Protein AF-A0A920MRJ1-F1 (afdb_monomer)

Mean predicted aligned error: 12.72 Å

pLDDT: mean 81.06, std 16.4, range [22.34, 98.44]

Foldseek 3Di:
DWADDDDDDDLDDDDPDDDLQDADCDDDDDCVVVVDAGGTDDPDPVSVVVVDDPDDDDDDDRWHHNDPPDPDTDDDDDDDDDDPDPDDPDDDDPPRDDDPDDPQKDQDKDKDKAQVPDDAAQDDWGKIWIAIDDDPPGMTGPPDHGDQDTAIKTKHFDDDVQCPDPPTKMKMFGADPVRHGFFGQGPNRGGDGIDIRDDPVVPPPVPPPD

Radius of gyration: 22.54 Å; Cα contacts (8 Å, |Δi|>4): 276; chains: 1; bounding box: 55×35×54 Å

Solvent-accessible surface area (backbone atoms only — not comparable to full-atom values): 13936 Å² total; per-residue (Å²): 72,47,64,36,66,88,83,83,78,72,94,59,86,84,69,80,84,79,59,93,86,50,59,39,96,62,83,86,80,82,40,50,89,78,76,44,71,81,60,65,32,75,61,50,69,67,63,47,61,75,68,60,63,94,72,94,75,87,88,84,86,85,88,65,42,54,46,101,79,63,92,72,85,84,85,89,86,69,89,52,76,88,74,98,63,92,78,79,92,68,78,80,80,58,98,84,66,74,79,80,89,74,82,53,62,36,83,57,72,46,80,46,74,47,45,88,87,56,86,75,39,67,74,68,65,41,72,33,39,38,36,22,33,62,56,95,87,54,72,28,46,79,84,57,75,59,74,55,40,77,46,44,29,33,35,21,42,33,84,68,79,54,49,78,40,96,57,55,16,32,35,37,31,34,27,46,99,86,68,46,87,33,65,41,59,52,92,89,40,78,69,44,33,80,46,71,55,81,46,59,78,87,46,90,78,77,62,92,81,125

Nearest PDB structures (foldseek):
  5jd9-assembly1_A  TM=8.357E-01  e=9.279E-01  Bacillus cereus ATCC 10987

Sequence (210 aa):
MEMRWQDHITYRNPVPFVPFDFGTYYDHEASLYNGGFPESIIIDSLSLDSMRVDGPNVFGVQLHNVSISSSDLSGNFYLTFGISDDSQFYSEPPSWFQAPVIYEQSHLPLIMIDTYGADIPDEPRIPAYMGIISNESGTNNVKDNFNDYDGHITIERRGNSSQWNDKTPYRFETVDENGENNNVELLGMPEENDWVLYAPWQDKTMIRNV

Structure (mmCIF, N/CA/C/O backbone):
data_AF-A0A920MRJ1-F1
#
_entry.id   AF-A0A920MRJ1-F1
#
loop_
_atom_site.group_PDB
_atom_site.id
_atom_site.type_symbol
_atom_site.label_atom_id
_atom_site.label_alt_id
_atom_site.label_comp_id
_atom_site.label_asym_id
_atom_site.label_entity_id
_atom_site.label_seq_id
_atom_site.pdbx_PDB_ins_code
_atom_site.Cartn_x
_atom_site.Cartn_y
_atom_site.Cartn_z
_atom_site.occupancy
_atom_site.B_iso_or_equiv
_atom_site.auth_seq_id
_atom_site.auth_comp_id
_atom_site.auth_asym_id
_atom_site.auth_atom_id
_atom_site.pdbx_PDB_model_num
ATOM 1 N N . MET A 1 1 ? 2.756 -4.077 -15.934 1.00 34.75 1 MET A N 1
ATOM 2 C CA . MET A 1 1 ? 4.011 -3.307 -15.997 1.00 34.75 1 MET A CA 1
ATOM 3 C C . MET A 1 1 ? 5.036 -4.034 -15.145 1.00 34.75 1 MET A C 1
ATOM 5 O O . MET A 1 1 ? 4.720 -4.287 -13.992 1.00 34.75 1 MET A O 1
ATOM 9 N N . GLU A 1 2 ? 6.175 -4.434 -15.721 1.00 22.34 2 GLU A N 1
ATOM 10 C CA . GLU A 1 2 ? 7.298 -5.113 -15.041 1.00 22.34 2 GLU A CA 1
ATOM 11 C C . GLU A 1 2 ? 8.637 -4.850 -15.787 1.00 22.34 2 GLU A C 1
ATOM 13 O O . GLU A 1 2 ? 8.858 -5.438 -16.834 1.00 22.34 2 GLU A O 1
ATOM 18 N N . MET A 1 3 ? 9.511 -3.934 -15.319 1.00 29.97 3 MET A N 1
ATOM 19 C CA . MET A 1 3 ? 10.801 -3.547 -15.973 1.00 29.97 3 MET A CA 1
ATOM 20 C C . MET A 1 3 ? 12.002 -3.165 -15.020 1.00 29.97 3 MET A C 1
ATOM 22 O O . MET A 1 3 ? 12.467 -2.026 -15.069 1.00 29.97 3 MET A O 1
ATOM 26 N N . ARG A 1 4 ? 12.423 -3.981 -14.027 1.00 26.17 4 ARG A N 1
ATOM 27 C CA . ARG A 1 4 ? 13.216 -3.500 -12.841 1.00 26.17 4 ARG A CA 1
ATOM 28 C C . ARG A 1 4 ? 14.667 -3.387 -13.202 1.00 26.17 4 ARG A C 1
ATOM 30 O O . ARG A 1 4 ? 15.157 -4.322 -13.804 1.00 26.17 4 ARG A O 1
ATOM 37 N N . TRP A 1 5 ? 15.303 -2.371 -12.631 1.00 27.62 5 TRP A N 1
ATOM 38 C CA . TRP A 1 5 ? 16.710 -2.340 -12.254 1.00 27.62 5 TRP A CA 1
ATOM 39 C C . TRP A 1 5 ? 16.838 -1.355 -11.087 1.00 27.62 5 TRP A C 1
ATOM 41 O O . TRP A 1 5 ? 16.298 -0.253 -11.167 1.00 27.62 5 TRP A O 1
ATOM 51 N N . GLN A 1 6 ? 17.509 -1.717 -9.993 1.00 25.09 6 GLN A N 1
ATOM 52 C CA . GLN A 1 6 ? 18.215 -0.691 -9.213 1.00 25.09 6 GLN A CA 1
ATOM 53 C C . GLN A 1 6 ? 19.515 -0.393 -9.990 1.00 25.09 6 GLN A C 1
ATOM 55 O O . GLN A 1 6 ? 20.100 -1.298 -10.571 1.00 25.09 6 GLN A O 1
ATOM 60 N N . ASP A 1 7 ? 19.934 0.859 -10.163 1.00 33.62 7 ASP A N 1
ATOM 61 C CA . ASP A 1 7 ? 19.787 1.958 -9.211 1.00 33.62 7 ASP A CA 1
ATOM 62 C C . ASP A 1 7 ? 19.072 3.222 -9.722 1.00 33.62 7 ASP A C 1
ATOM 64 O O . ASP A 1 7 ? 19.223 3.656 -10.859 1.00 33.62 7 ASP A O 1
ATOM 68 N N . HIS A 1 8 ? 18.366 3.870 -8.788 1.00 30.58 8 HIS A N 1
ATOM 69 C CA . HIS A 1 8 ? 17.772 5.209 -8.906 1.00 30.58 8 HIS A CA 1
ATOM 70 C C . HIS A 1 8 ? 16.576 5.399 -9.870 1.00 30.58 8 HIS A C 1
ATOM 72 O O . HIS A 1 8 ? 16.534 6.349 -10.649 1.00 30.58 8 HIS A O 1
ATOM 78 N N . ILE A 1 9 ? 15.503 4.611 -9.697 1.00 34.19 9 ILE A N 1
ATOM 79 C CA . ILE A 1 9 ? 14.155 5.114 -10.026 1.00 34.19 9 ILE A CA 1
ATOM 80 C C . ILE A 1 9 ? 13.611 5.878 -8.819 1.00 34.19 9 ILE A C 1
ATOM 82 O O . ILE A 1 9 ? 13.156 5.284 -7.839 1.00 34.19 9 ILE A O 1
ATOM 86 N N . THR A 1 10 ? 13.607 7.206 -8.900 1.00 31.86 10 THR A N 1
ATOM 87 C CA . THR A 1 10 ? 12.787 8.026 -8.005 1.00 31.86 10 THR A CA 1
ATOM 88 C C . THR A 1 10 ? 11.347 8.012 -8.517 1.00 31.86 10 THR A C 1
ATOM 90 O O . THR A 1 10 ? 11.005 8.703 -9.474 1.00 31.86 10 THR A O 1
ATOM 93 N N . TYR A 1 11 ? 10.480 7.240 -7.865 1.00 45.75 11 TYR A N 1
ATOM 94 C CA . TYR A 1 11 ? 9.035 7.312 -8.083 1.00 45.75 11 TYR A CA 1
ATOM 95 C C . TYR A 1 11 ? 8.461 8.576 -7.431 1.00 45.75 11 TYR A C 1
ATOM 97 O O . TYR A 1 11 ? 7.933 8.515 -6.325 1.00 45.75 11 TYR A O 1
ATOM 105 N N . ARG A 1 12 ? 8.613 9.732 -8.092 1.00 38.28 12 ARG A N 1
ATOM 106 C CA . ARG A 1 12 ? 7.818 10.968 -7.924 1.00 38.28 12 ARG A CA 1
ATOM 107 C C . ARG A 1 12 ? 8.259 12.004 -8.981 1.00 38.28 12 ARG A C 1
ATOM 109 O O . ARG A 1 12 ? 9.350 11.918 -9.533 1.00 38.28 12 ARG A O 1
ATOM 116 N N . ASN A 1 13 ? 7.361 12.960 -9.226 1.00 32.03 13 ASN A N 1
ATOM 117 C CA . ASN A 1 13 ? 7.510 14.298 -9.835 1.00 32.03 13 ASN A CA 1
ATOM 118 C C . ASN A 1 13 ? 8.965 14.825 -10.034 1.00 32.03 13 ASN A C 1
ATOM 120 O O . ASN A 1 13 ? 9.805 14.656 -9.154 1.00 32.03 13 ASN A O 1
ATOM 124 N N . PRO A 1 14 ? 9.256 15.542 -11.138 1.00 43.16 14 PRO A N 1
ATOM 125 C CA . PRO A 1 14 ? 10.420 15.325 -11.996 1.00 43.16 14 PRO A CA 1
ATOM 126 C C . PRO A 1 14 ? 11.778 15.384 -11.283 1.00 43.16 14 PRO A C 1
ATOM 128 O O . PRO A 1 14 ? 12.242 16.443 -10.855 1.00 43.16 14 PRO A O 1
ATOM 131 N N . VAL A 1 15 ? 12.486 14.255 -11.314 1.00 46.56 15 VAL A N 1
ATOM 132 C CA . VAL A 1 15 ? 13.955 14.235 -11.266 1.00 46.56 15 VAL A CA 1
ATOM 133 C C . VAL A 1 15 ? 14.486 14.966 -12.511 1.00 46.56 15 VAL A C 1
ATOM 135 O O . VAL A 1 15 ? 13.871 14.852 -13.577 1.00 46.56 15 VAL A O 1
ATOM 138 N N . PRO A 1 16 ? 15.596 15.728 -12.433 1.00 54.53 16 PRO A N 1
ATOM 139 C CA . PRO A 1 16 ? 16.201 16.335 -13.614 1.00 54.53 16 PRO A CA 1
ATOM 140 C C . PRO A 1 16 ? 16.470 15.309 -14.724 1.00 54.53 16 PRO A C 1
ATOM 142 O O . PRO A 1 16 ? 16.972 14.217 -14.470 1.00 54.53 16 PRO A O 1
ATOM 145 N N . PHE A 1 17 ? 16.160 15.714 -15.959 1.00 65.81 17 PHE A N 1
ATOM 146 C CA . PHE A 1 17 ? 16.475 15.002 -17.199 1.00 65.81 17 PHE A CA 1
ATOM 147 C C . PHE A 1 17 ? 17.905 14.444 -17.175 1.00 65.81 17 PHE A C 1
ATOM 149 O O . PHE A 1 17 ? 18.853 15.214 -17.014 1.00 65.81 17 PHE A O 1
ATOM 156 N N . VAL A 1 18 ? 18.051 13.127 -17.356 1.00 71.06 18 VAL A N 1
ATOM 157 C CA . VAL A 1 18 ? 19.357 12.456 -17.408 1.00 71.06 18 VAL A CA 1
ATOM 158 C C . VAL A 1 18 ? 19.997 12.726 -18.779 1.00 71.06 18 VAL A C 1
ATOM 160 O O . VAL A 1 18 ? 19.472 12.257 -19.794 1.00 71.06 18 VAL A O 1
ATOM 163 N N . PRO A 1 19 ? 21.113 13.479 -18.853 1.00 76.44 19 PRO A N 1
ATOM 164 C CA . PRO A 1 19 ? 21.756 13.804 -20.124 1.00 76.44 19 PRO A CA 1
ATOM 165 C C . PRO A 1 19 ? 22.221 12.552 -20.871 1.00 76.44 19 PRO A C 1
ATOM 167 O O . PRO A 1 19 ? 22.643 11.582 -20.249 1.00 76.44 19 PRO A O 1
ATOM 170 N N . PHE A 1 20 ? 22.185 12.567 -22.206 1.00 75.25 20 PHE A N 1
ATOM 171 C CA . PHE A 1 20 ? 22.562 11.407 -23.031 1.00 75.25 20 PHE A CA 1
ATOM 172 C C . PHE A 1 20 ? 24.022 10.949 -22.830 1.00 75.25 20 PHE A C 1
ATOM 174 O O . PHE A 1 20 ? 24.354 9.810 -23.144 1.00 75.25 20 PHE A O 1
ATOM 181 N N . ASP A 1 21 ? 24.883 11.836 -22.329 1.00 76.62 21 ASP A N 1
ATOM 182 C CA . ASP A 1 21 ? 26.301 11.636 -22.028 1.00 76.62 21 ASP A CA 1
ATOM 183 C C . ASP A 1 21 ? 26.576 11.271 -20.554 1.00 76.62 21 ASP A C 1
ATOM 185 O O . ASP A 1 21 ? 27.731 11.161 -20.142 1.00 76.62 21 ASP A O 1
ATOM 189 N N . PHE A 1 22 ? 25.529 11.046 -19.754 1.00 78.69 22 PHE A N 1
ATOM 190 C CA . PHE A 1 22 ? 25.648 10.539 -18.388 1.00 78.69 22 PHE A CA 1
ATOM 191 C C . PHE A 1 22 ? 25.998 9.039 -18.377 1.00 78.69 22 PHE A C 1
ATOM 193 O O . PHE A 1 22 ? 25.490 8.276 -19.201 1.00 78.69 22 PHE A O 1
ATOM 200 N N . GLY A 1 23 ? 26.842 8.605 -17.438 1.00 71.12 23 GLY A N 1
ATOM 201 C CA . GLY A 1 23 ? 27.172 7.188 -17.231 1.00 71.12 23 GLY A CA 1
ATOM 202 C C . GLY A 1 23 ? 26.386 6.572 -16.071 1.00 71.12 23 GLY A C 1
ATOM 203 O O . GLY A 1 23 ? 26.002 7.287 -15.146 1.00 71.12 23 GLY A O 1
ATOM 204 N N . THR A 1 24 ? 26.150 5.258 -16.084 1.00 73.88 24 THR A N 1
ATOM 205 C CA . THR A 1 24 ? 25.544 4.578 -14.923 1.00 73.88 24 THR A CA 1
ATOM 206 C C . THR A 1 24 ? 26.549 4.442 -13.775 1.00 73.88 24 THR A C 1
ATOM 208 O O . THR A 1 24 ? 27.758 4.372 -13.981 1.00 73.88 24 THR A O 1
ATOM 211 N N . TYR A 1 25 ? 26.049 4.383 -12.538 1.00 69.25 25 TYR A N 1
ATOM 212 C CA . TYR A 1 25 ? 26.885 4.122 -11.356 1.00 69.25 25 TYR A CA 1
ATOM 213 C C . TYR A 1 25 ? 27.273 2.646 -11.198 1.00 69.25 25 TYR A C 1
ATOM 215 O O . TYR A 1 25 ? 28.206 2.332 -10.458 1.00 69.25 25 TYR A O 1
ATOM 223 N N . TYR A 1 26 ? 26.556 1.757 -11.886 1.00 68.50 26 TYR A N 1
ATOM 224 C CA . TYR A 1 26 ? 26.674 0.310 -11.779 1.00 68.50 26 TYR A CA 1
ATOM 225 C C . TYR A 1 26 ? 26.566 -0.327 -13.160 1.00 68.50 26 TYR A C 1
ATOM 227 O O . TYR A 1 26 ? 25.849 0.167 -14.034 1.00 68.50 26 TYR A O 1
ATOM 235 N N . ASP A 1 27 ? 27.298 -1.419 -13.329 1.00 74.88 27 ASP A N 1
ATOM 236 C CA . ASP A 1 27 ? 27.205 -2.303 -14.483 1.00 74.88 27 ASP A CA 1
ATOM 237 C C . ASP A 1 27 ? 26.055 -3.299 -14.272 1.00 74.88 27 ASP A C 1
ATOM 239 O O . ASP A 1 27 ? 25.841 -3.769 -13.150 1.00 74.88 27 ASP A O 1
ATOM 243 N N . HIS A 1 28 ? 25.327 -3.632 -15.334 1.00 76.00 28 HIS A N 1
ATOM 244 C CA . HIS A 1 28 ? 24.383 -4.744 -15.336 1.00 76.00 28 HIS A CA 1
ATOM 245 C C . HIS A 1 28 ? 24.348 -5.371 -16.732 1.00 76.00 28 HIS A C 1
ATOM 247 O O . HIS A 1 28 ? 24.199 -4.680 -17.738 1.00 76.00 28 HIS A O 1
ATOM 253 N N . GLU A 1 29 ? 24.427 -6.703 -16.763 1.00 76.12 29 GLU A N 1
ATOM 254 C CA . GLU A 1 29 ? 24.446 -7.497 -17.989 1.00 76.12 29 GLU A CA 1
ATOM 255 C C . GLU A 1 29 ? 23.150 -8.308 -18.178 1.00 76.12 29 GLU A C 1
ATOM 257 O O . GLU A 1 29 ? 22.599 -8.909 -17.245 1.00 76.12 29 GLU A O 1
ATOM 262 N N . ALA A 1 30 ? 22.665 -8.354 -19.417 1.00 73.62 30 ALA A N 1
ATOM 263 C CA . ALA A 1 30 ? 21.392 -8.959 -19.779 1.00 73.62 30 ALA A CA 1
ATOM 264 C C . ALA A 1 30 ? 21.452 -10.497 -19.730 1.00 73.62 30 ALA A C 1
ATOM 266 O O . ALA A 1 30 ? 21.928 -11.154 -20.650 1.00 73.62 30 ALA A O 1
ATOM 267 N N . SER A 1 31 ? 20.868 -11.121 -18.706 1.00 80.56 31 SER A N 1
ATOM 268 C CA . SER A 1 31 ? 20.993 -12.578 -18.489 1.00 80.56 31 SER A CA 1
ATOM 269 C C . SER A 1 31 ? 20.214 -13.481 -19.470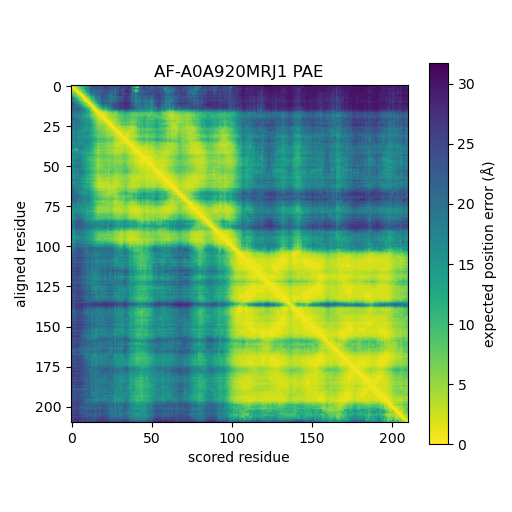 1.00 80.56 31 SER A C 1
ATOM 271 O O . SER A 1 31 ? 20.409 -14.701 -19.480 1.00 80.56 31 SER A O 1
ATOM 273 N N . LEU A 1 32 ? 19.343 -12.916 -20.317 1.00 80.31 32 LEU A N 1
ATOM 274 C CA . LEU A 1 32 ? 18.425 -13.669 -21.187 1.00 80.31 32 LEU A CA 1
ATOM 275 C C . LEU A 1 32 ? 19.148 -14.567 -22.210 1.00 80.31 32 LEU A C 1
ATOM 277 O O . LEU A 1 32 ? 18.695 -15.679 -22.485 1.00 80.31 32 LEU A O 1
ATOM 281 N N . TYR A 1 33 ? 20.287 -14.124 -22.760 1.00 77.56 33 TYR A N 1
ATOM 282 C CA . TYR A 1 33 ? 21.030 -14.900 -23.768 1.00 77.56 33 TYR A CA 1
ATOM 283 C C . TYR A 1 33 ? 21.643 -16.192 -23.203 1.00 77.56 33 TYR A C 1
ATOM 285 O O . TYR A 1 33 ? 21.967 -17.102 -23.965 1.00 77.56 33 TYR A O 1
ATOM 293 N N . ASN A 1 34 ? 21.782 -16.283 -21.877 1.00 81.31 34 ASN A N 1
ATOM 294 C CA . ASN A 1 34 ? 22.318 -17.438 -21.160 1.00 81.31 34 ASN A CA 1
ATOM 295 C C . ASN A 1 34 ? 21.214 -18.252 -20.447 1.00 81.31 34 ASN A C 1
ATOM 297 O O . ASN A 1 34 ? 21.492 -19.008 -19.519 1.00 81.31 34 ASN A O 1
ATOM 301 N N . GLY A 1 35 ? 19.948 -18.075 -20.847 1.00 80.75 35 GLY A N 1
ATOM 302 C CA . GLY A 1 35 ? 18.800 -18.770 -20.254 1.00 80.75 35 GLY A CA 1
ATOM 303 C C . GLY A 1 35 ? 18.363 -18.242 -18.882 1.00 80.75 35 GLY A C 1
ATOM 304 O O . GLY A 1 35 ? 17.557 -18.894 -18.220 1.00 80.75 35 GLY A O 1
ATOM 305 N N . GLY A 1 36 ? 18.880 -17.088 -18.448 1.00 83.00 36 GLY A N 1
ATOM 306 C CA . GLY A 1 36 ? 18.365 -16.364 -17.287 1.00 83.00 36 GLY A CA 1
ATOM 307 C C . GLY A 1 36 ? 17.071 -15.604 -17.597 1.00 83.00 36 GLY A C 1
ATOM 308 O O . GLY A 1 36 ? 16.620 -15.541 -18.742 1.00 83.00 36 GLY A O 1
ATOM 309 N N . PHE A 1 37 ? 16.484 -14.998 -16.568 1.00 82.31 37 PHE A N 1
ATOM 310 C CA . PHE A 1 37 ? 15.285 -14.166 -16.691 1.00 82.31 37 PHE A CA 1
ATOM 311 C C . PHE A 1 37 ? 15.643 -12.672 -16.790 1.00 82.31 37 PHE A C 1
ATOM 313 O O . PHE A 1 37 ? 16.690 -12.271 -16.276 1.00 82.31 37 PHE A O 1
ATOM 320 N N . PRO A 1 38 ? 14.810 -11.840 -17.444 1.00 82.31 38 PRO A N 1
ATOM 321 C CA . PRO A 1 38 ? 14.911 -10.386 -17.346 1.00 82.31 38 PRO A CA 1
ATOM 322 C C . PRO A 1 38 ? 14.367 -9.895 -15.989 1.00 82.31 38 PRO A C 1
ATOM 324 O O . PRO A 1 38 ? 13.535 -10.563 -15.377 1.00 82.31 38 PRO A O 1
ATOM 327 N N . GLU A 1 39 ? 14.816 -8.729 -15.521 1.00 77.19 39 GLU A N 1
ATOM 328 C CA . GLU A 1 39 ? 14.413 -8.160 -14.222 1.00 77.19 39 GLU A CA 1
ATOM 329 C C . GLU A 1 39 ? 13.169 -7.234 -14.338 1.00 77.19 39 GLU A C 1
ATOM 331 O O . GLU A 1 39 ? 12.912 -6.619 -15.377 1.00 77.19 39 GLU A O 1
ATOM 336 N N . SER A 1 40 ? 12.340 -7.158 -13.282 1.00 75.62 40 SER A N 1
ATOM 337 C CA . SER A 1 40 ? 10.936 -6.691 -13.325 1.00 75.62 40 SER A CA 1
ATOM 338 C C . SER A 1 40 ? 10.416 -5.683 -12.216 1.00 75.62 40 SER A C 1
ATOM 340 O O . SER A 1 40 ? 10.423 -5.944 -11.013 1.00 75.62 40 SER A O 1
ATOM 342 N N . ILE A 1 41 ? 10.016 -4.457 -12.637 1.00 74.94 41 ILE A N 1
ATOM 343 C CA . ILE A 1 41 ? 9.515 -3.233 -11.923 1.00 74.94 41 ILE A CA 1
ATOM 344 C C . ILE A 1 41 ? 8.005 -3.142 -12.060 1.00 74.94 41 ILE A C 1
ATOM 346 O O . ILE A 1 41 ? 7.476 -2.789 -13.115 1.00 74.94 41 ILE A O 1
ATOM 350 N N . ILE A 1 42 ? 7.291 -3.425 -10.986 1.00 73.88 42 ILE A N 1
ATOM 351 C CA . ILE A 1 42 ? 5.860 -3.173 -10.985 1.00 73.88 42 ILE A CA 1
ATOM 352 C C . ILE A 1 42 ? 5.666 -1.661 -10.865 1.00 73.88 42 ILE A C 1
ATOM 354 O O . ILE A 1 42 ? 5.948 -1.077 -9.824 1.00 73.88 42 ILE A O 1
ATOM 358 N N . ILE A 1 43 ? 5.213 -1.044 -11.956 1.00 76.19 43 ILE A N 1
ATOM 359 C CA . ILE A 1 43 ? 4.519 0.243 -11.911 1.00 76.19 43 ILE A CA 1
ATOM 360 C C . ILE A 1 43 ? 3.055 -0.114 -11.677 1.00 7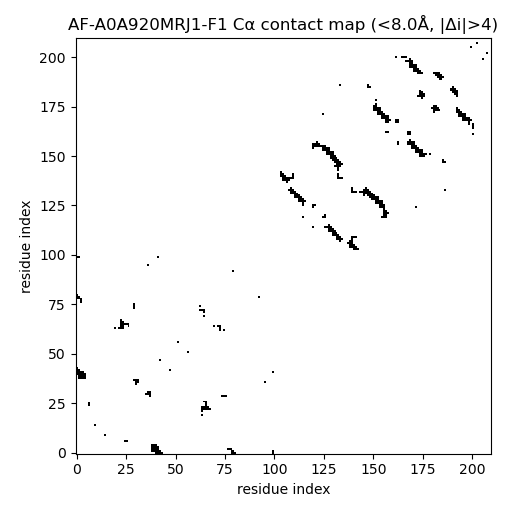6.19 43 ILE A C 1
ATOM 362 O O . ILE A 1 43 ? 2.445 -0.820 -12.488 1.00 76.19 43 ILE A O 1
ATOM 366 N N . ASP A 1 44 ? 2.533 0.299 -10.530 1.00 72.75 44 ASP A N 1
ATOM 367 C CA . ASP A 1 44 ? 1.149 0.076 -10.135 1.00 72.75 44 ASP A CA 1
ATOM 368 C C . ASP A 1 44 ? 0.179 0.977 -10.925 1.00 72.75 44 ASP A C 1
ATOM 370 O O . ASP A 1 44 ? 0.580 1.915 -11.620 1.00 72.75 44 ASP A O 1
ATOM 374 N N . SER A 1 45 ? -1.118 0.686 -10.825 1.00 74.25 45 SER A N 1
ATOM 375 C CA . SER A 1 45 ? -2.153 1.420 -11.556 1.00 74.25 45 SER A CA 1
ATOM 376 C C . SER A 1 45 ? -2.269 2.887 -11.137 1.00 74.25 45 SER A C 1
ATOM 378 O O . SER A 1 45 ? -2.510 3.718 -12.004 1.00 74.25 45 SER A O 1
ATOM 380 N N . LEU A 1 46 ? -2.048 3.231 -9.861 1.00 72.12 46 LEU A N 1
ATOM 381 C CA . LEU A 1 46 ? -2.141 4.615 -9.378 1.00 72.12 46 LEU A CA 1
ATOM 382 C C . LEU A 1 46 ? -0.966 5.446 -9.907 1.00 72.12 46 LEU A C 1
ATOM 384 O O . LEU A 1 46 ? -1.163 6.548 -10.423 1.00 72.12 46 LEU A O 1
ATOM 388 N N . SER A 1 47 ? 0.248 4.888 -9.862 1.00 75.69 47 SER A N 1
ATOM 389 C CA . SER A 1 47 ? 1.430 5.483 -10.494 1.00 75.69 47 SER A CA 1
ATOM 390 C C . SER A 1 47 ? 1.210 5.690 -11.994 1.00 75.69 47 SER A C 1
ATOM 392 O O . SER A 1 47 ? 1.473 6.781 -12.500 1.00 75.69 47 SER A O 1
ATOM 394 N N . LEU A 1 48 ? 0.678 4.690 -12.706 1.00 79.25 48 LEU A N 1
ATOM 395 C CA . LEU A 1 48 ? 0.416 4.786 -14.144 1.00 79.25 48 LEU A CA 1
ATOM 396 C C . LEU A 1 48 ? -0.674 5.817 -14.486 1.00 79.25 48 LEU A C 1
ATOM 398 O O . LEU A 1 48 ? -0.481 6.616 -15.403 1.00 79.25 48 LEU A O 1
ATOM 402 N N . ASP A 1 49 ? -1.789 5.837 -13.752 1.00 79.75 49 ASP A N 1
ATOM 403 C CA . ASP A 1 49 ? -2.863 6.821 -13.939 1.00 79.75 49 ASP A CA 1
ATOM 404 C C . ASP A 1 49 ? -2.379 8.253 -13.660 1.00 79.75 49 ASP A C 1
ATOM 406 O O . ASP A 1 49 ? -2.798 9.176 -14.354 1.00 79.75 49 ASP A O 1
ATOM 410 N N . SER A 1 50 ? -1.437 8.448 -12.727 1.00 79.12 50 SER A N 1
ATOM 411 C CA . SER A 1 50 ? -0.823 9.763 -12.469 1.00 79.12 50 SER A CA 1
ATOM 412 C C . SER A 1 50 ? 0.098 10.263 -13.595 1.00 79.12 50 SER A C 1
ATOM 414 O O . SER A 1 50 ? 0.366 11.461 -13.687 1.00 79.12 50 SER A O 1
ATOM 416 N N . MET A 1 51 ? 0.590 9.356 -14.449 1.00 81.12 51 MET A N 1
ATOM 417 C CA . MET A 1 51 ? 1.513 9.655 -15.552 1.00 81.12 51 MET A CA 1
ATOM 418 C C . MET A 1 51 ? 0.827 9.706 -16.924 1.00 81.12 51 MET A C 1
ATOM 420 O O . MET A 1 51 ? 1.396 10.265 -17.864 1.00 81.12 51 MET A O 1
ATOM 424 N N . ARG A 1 52 ? -0.367 9.116 -17.068 1.00 82.19 52 ARG A N 1
ATOM 425 C CA . ARG A 1 52 ? -1.101 9.070 -18.338 1.00 82.19 52 ARG A CA 1
ATOM 426 C C . ARG A 1 52 ? -1.782 10.409 -18.628 1.00 82.19 52 ARG A C 1
ATOM 428 O O . ARG A 1 52 ? -2.482 10.958 -17.784 1.00 82.19 52 ARG A O 1
ATOM 435 N N . VAL A 1 53 ? -1.663 10.881 -19.867 1.00 87.06 53 VAL A N 1
ATOM 436 C CA . VAL A 1 53 ? -2.503 11.963 -20.414 1.00 87.06 53 VAL A CA 1
ATOM 437 C C . VAL A 1 53 ? -3.583 11.405 -21.342 1.00 87.06 53 VAL A C 1
ATOM 439 O O . VAL A 1 53 ? -3.412 10.332 -21.922 1.00 87.06 53 VAL A O 1
ATOM 442 N N . ASP A 1 54 ? -4.688 12.127 -21.521 1.00 85.81 54 ASP A N 1
ATOM 443 C CA . ASP A 1 54 ? -5.719 11.739 -22.489 1.00 85.81 54 ASP A CA 1
ATOM 444 C C . ASP A 1 54 ? -5.167 11.758 -23.925 1.00 85.81 54 ASP A C 1
ATOM 446 O O . ASP A 1 54 ? -4.619 12.759 -24.394 1.00 85.81 54 ASP A O 1
ATOM 450 N N . GLY A 1 55 ? -5.346 10.647 -24.646 1.00 87.50 55 GLY A N 1
ATOM 451 C CA . GLY A 1 55 ? -4.870 10.476 -26.020 1.00 87.50 55 GLY A CA 1
ATOM 452 C C . GLY A 1 55 ? -3.514 9.755 -26.130 1.00 87.50 55 GLY A C 1
ATOM 453 O O . GLY A 1 55 ? -3.213 8.868 -25.327 1.00 87.50 55 GLY A O 1
ATOM 454 N N . PRO A 1 56 ? -2.706 10.048 -27.169 1.00 83.75 56 PRO A N 1
ATOM 455 C CA . PRO A 1 56 ? -1.441 9.354 -27.404 1.00 83.75 56 PRO A CA 1
ATOM 456 C C . PRO A 1 56 ? -0.406 9.624 -26.305 1.00 83.75 56 PRO A C 1
ATOM 458 O O . PRO A 1 56 ? -0.023 10.767 -26.067 1.00 83.75 56 PRO A O 1
ATOM 461 N N . ASN A 1 57 ? 0.095 8.555 -25.689 1.00 84.69 57 ASN A N 1
ATOM 462 C CA . ASN A 1 57 ? 1.190 8.594 -24.721 1.00 84.69 57 ASN A CA 1
ATOM 463 C C . ASN A 1 57 ? 2.461 8.015 -25.362 1.00 84.69 57 ASN A C 1
ATOM 465 O O . ASN A 1 57 ? 2.381 7.104 -26.187 1.00 84.69 57 ASN A O 1
ATOM 469 N N . VAL A 1 58 ? 3.635 8.528 -24.983 1.00 84.69 58 VAL A N 1
ATOM 470 C CA . VAL A 1 58 ? 4.934 8.053 -25.486 1.00 84.69 58 VAL A CA 1
ATOM 471 C C . VAL A 1 58 ? 5.733 7.466 -24.331 1.00 84.69 58 VAL A C 1
ATOM 473 O O . VAL A 1 58 ? 6.114 8.180 -23.409 1.00 84.69 58 VAL A O 1
ATOM 476 N N . PHE A 1 59 ? 6.009 6.166 -24.406 1.00 82.19 59 PHE A N 1
ATOM 477 C CA . PHE A 1 59 ? 6.951 5.490 -23.522 1.00 82.19 59 PHE A CA 1
ATOM 478 C C . PHE A 1 59 ? 8.339 5.470 -24.173 1.00 82.19 59 PHE A C 1
ATOM 480 O O . PHE A 1 59 ? 8.468 5.125 -25.349 1.00 82.19 59 PHE A O 1
ATOM 487 N N . GLY A 1 60 ? 9.371 5.843 -23.417 1.00 83.06 60 GLY A N 1
ATOM 488 C CA . GLY A 1 60 ? 10.759 5.859 -23.871 1.00 83.06 60 GLY A CA 1
ATOM 489 C C . GLY A 1 60 ? 11.667 5.170 -22.862 1.00 83.06 60 GLY A C 1
ATOM 490 O O . GLY A 1 60 ? 11.516 5.367 -21.659 1.00 83.06 60 GLY A O 1
ATOM 491 N N . VAL A 1 61 ? 12.619 4.382 -23.361 1.00 82.31 61 VAL A N 1
ATOM 492 C CA . VAL A 1 61 ? 13.673 3.754 -22.556 1.00 82.31 61 VAL A CA 1
ATOM 493 C C . VAL A 1 61 ? 15.015 4.304 -23.017 1.00 82.31 61 VAL A C 1
ATOM 495 O O . VAL A 1 61 ? 15.288 4.346 -24.216 1.00 82.31 61 VAL A O 1
ATOM 498 N N . GLN A 1 62 ? 15.845 4.722 -22.066 1.00 82.25 62 GLN A N 1
ATOM 499 C CA . GLN A 1 62 ? 17.179 5.257 -22.314 1.00 82.25 62 GLN A CA 1
ATOM 500 C C . GLN A 1 62 ? 18.206 4.307 -21.696 1.00 82.25 62 GLN A C 1
ATOM 502 O O . GLN A 1 62 ? 18.168 4.043 -20.497 1.00 82.25 62 GLN A O 1
ATOM 507 N N . LEU A 1 63 ? 19.099 3.768 -22.527 1.00 81.81 63 LEU A N 1
ATOM 508 C CA . LEU A 1 63 ? 20.183 2.890 -22.094 1.00 81.81 63 LEU A CA 1
ATOM 509 C C . LEU A 1 63 ? 21.477 3.702 -22.004 1.00 81.81 63 LEU A C 1
ATOM 511 O O . LEU A 1 63 ? 21.837 4.405 -22.948 1.00 81.81 63 LEU A O 1
ATOM 515 N N . HIS A 1 64 ? 22.164 3.590 -20.873 1.00 83.31 64 HIS A N 1
ATOM 516 C CA . HIS A 1 64 ? 23.415 4.283 -20.585 1.00 83.31 64 HIS A CA 1
ATOM 517 C C . HIS A 1 64 ? 24.548 3.275 -20.423 1.00 83.31 64 HIS A C 1
ATOM 519 O O . HIS A 1 64 ? 24.326 2.161 -19.958 1.00 83.31 64 HIS A O 1
ATOM 525 N N . ASN A 1 65 ? 25.762 3.682 -20.785 1.00 80.38 65 ASN A N 1
ATOM 526 C CA . ASN A 1 65 ? 26.959 2.893 -20.522 1.00 80.38 65 ASN A CA 1
ATOM 527 C C . ASN A 1 65 ? 27.487 3.201 -19.103 1.00 80.38 65 ASN A C 1
ATOM 529 O O . ASN A 1 65 ? 27.419 4.347 -18.656 1.00 80.38 65 ASN A O 1
ATOM 533 N N . VAL A 1 66 ? 28.048 2.211 -18.409 1.00 79.19 66 VAL A N 1
ATOM 534 C CA . VAL A 1 66 ? 28.716 2.383 -17.107 1.00 79.19 66 VAL A CA 1
ATOM 535 C C . VAL A 1 66 ? 30.009 3.203 -17.188 1.00 79.19 66 VAL A C 1
ATOM 537 O O . VAL A 1 66 ? 30.399 3.861 -16.226 1.00 79.19 66 VAL A O 1
ATOM 540 N N . SER A 1 67 ? 30.701 3.216 -18.333 1.00 75.25 67 SER A N 1
ATOM 541 C CA . SER A 1 67 ? 31.904 4.036 -18.506 1.00 75.25 67 SER A CA 1
ATOM 542 C C . SER A 1 67 ? 32.222 4.342 -19.968 1.00 75.25 67 SER A C 1
ATOM 544 O O . SER A 1 67 ? 31.884 3.587 -20.871 1.00 75.25 67 SER A O 1
ATOM 546 N N . ILE A 1 68 ? 33.021 5.386 -20.203 1.00 73.56 68 ILE A N 1
ATOM 547 C CA . ILE A 1 68 ? 33.599 5.700 -21.527 1.00 73.56 68 ILE A CA 1
ATOM 548 C C . ILE A 1 68 ? 34.529 4.603 -22.093 1.00 73.56 68 ILE A C 1
ATOM 550 O O . ILE A 1 68 ? 35.067 4.762 -23.187 1.00 73.56 68 ILE A O 1
ATOM 554 N N . SER A 1 69 ? 34.776 3.537 -21.327 1.00 75.81 69 SER A N 1
ATOM 555 C CA . SER A 1 69 ? 35.682 2.433 -21.649 1.00 75.81 69 SER A CA 1
ATOM 556 C C . SER A 1 69 ? 35.001 1.068 -21.790 1.00 75.81 69 SER A C 1
ATOM 558 O O . SER A 1 69 ? 35.696 0.122 -22.158 1.00 75.81 69 SER A O 1
ATOM 560 N N . SER A 1 70 ? 33.694 0.933 -21.522 1.00 76.00 70 SER A N 1
ATOM 561 C CA . SER A 1 70 ? 32.990 -0.311 -21.872 1.00 76.00 70 SER A CA 1
ATOM 562 C C . SER A 1 70 ? 32.752 -0.358 -23.385 1.00 76.00 70 SER A C 1
ATOM 564 O O . SER A 1 70 ? 32.572 0.663 -24.052 1.00 76.00 70 SER A O 1
ATOM 566 N N . SER A 1 71 ? 32.819 -1.569 -23.932 1.00 74.00 71 SER A N 1
ATOM 567 C CA . SER A 1 71 ? 32.682 -1.854 -25.364 1.00 74.00 71 SER A CA 1
ATOM 568 C C . SER A 1 71 ? 31.287 -2.341 -25.763 1.00 74.00 71 SER A C 1
ATOM 570 O O . SER A 1 71 ? 31.007 -2.497 -26.950 1.00 74.00 71 SER A O 1
ATOM 572 N N . ASP A 1 72 ? 30.438 -2.612 -24.780 1.00 70.94 72 ASP A N 1
ATOM 573 C CA . ASP A 1 72 ? 29.110 -3.197 -24.883 1.00 70.94 72 ASP A CA 1
ATOM 574 C C . ASP A 1 72 ? 28.033 -2.182 -24.490 1.00 70.94 72 ASP A C 1
ATOM 576 O O . ASP A 1 72 ? 28.102 -1.487 -23.482 1.00 70.94 72 ASP A O 1
ATOM 580 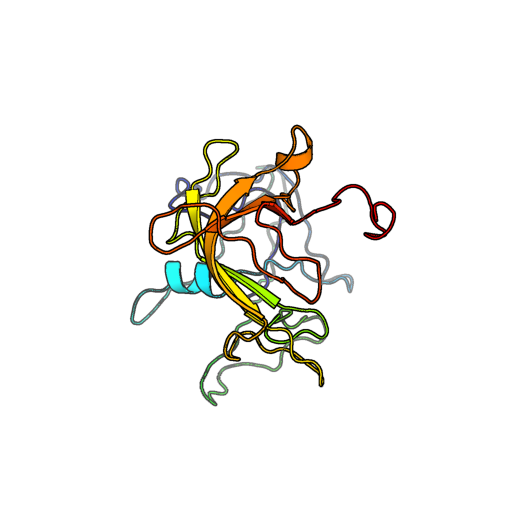N N . LEU A 1 73 ? 27.008 -2.088 -25.333 1.00 76.06 73 LEU A N 1
ATOM 581 C CA . LEU A 1 73 ? 25.792 -1.342 -25.042 1.00 76.06 73 LEU A CA 1
ATOM 582 C C . LEU A 1 73 ? 24.647 -2.036 -25.776 1.00 76.06 73 LEU A C 1
ATOM 584 O O . LEU A 1 73 ? 24.335 -1.718 -26.924 1.00 76.06 73 LEU A O 1
ATOM 588 N N . SER A 1 74 ? 24.072 -3.050 -25.136 1.00 73.88 74 SER A N 1
ATOM 589 C CA . SER A 1 74 ? 22.958 -3.819 -25.684 1.00 73.88 74 SER A CA 1
ATOM 590 C C . SER A 1 74 ? 21.885 -4.015 -24.621 1.00 73.88 74 SER A C 1
ATOM 592 O O . SER A 1 74 ? 22.194 -4.142 -23.442 1.00 73.88 74 SER A O 1
ATOM 594 N N . GLY A 1 75 ? 20.620 -4.004 -25.030 1.00 76.56 75 GLY A N 1
ATOM 595 C CA . GLY A 1 75 ? 19.493 -4.156 -24.120 1.00 76.56 75 GLY A CA 1
ATOM 596 C C . GLY A 1 75 ? 18.268 -4.651 -24.871 1.00 76.56 75 GLY A C 1
ATOM 597 O O . GLY A 1 75 ? 17.930 -4.125 -25.931 1.00 76.56 75 GLY A O 1
ATOM 598 N N . ASN A 1 76 ? 17.610 -5.666 -24.314 1.00 79.25 76 ASN A N 1
ATOM 599 C CA . ASN A 1 76 ? 16.327 -6.168 -24.793 1.00 79.25 76 ASN A CA 1
ATOM 600 C C . ASN A 1 76 ? 15.249 -5.724 -23.807 1.00 79.25 76 ASN A C 1
ATOM 602 O O . ASN A 1 76 ? 15.249 -6.152 -22.654 1.00 79.25 76 ASN A O 1
ATOM 606 N N . PHE A 1 77 ? 14.336 -4.871 -24.264 1.00 82.06 77 PHE A N 1
ATOM 607 C CA . PHE A 1 77 ? 13.264 -4.322 -23.440 1.00 82.06 77 PHE A CA 1
ATOM 608 C C . PHE A 1 77 ? 11.933 -4.979 -23.785 1.00 82.06 77 PHE A C 1
ATOM 610 O O . PHE A 1 77 ? 11.606 -5.168 -24.957 1.00 82.06 77 PHE A O 1
ATOM 617 N N . TYR A 1 78 ? 11.151 -5.281 -22.754 1.00 82.62 78 TYR A N 1
ATOM 618 C CA . TYR A 1 78 ? 9.825 -5.867 -22.877 1.00 82.62 78 TYR A CA 1
ATOM 619 C C . TYR A 1 78 ? 8.835 -4.993 -22.115 1.00 82.62 78 TYR A C 1
ATOM 621 O O . TYR A 1 78 ? 9.067 -4.654 -20.958 1.00 82.62 78 TYR A O 1
ATOM 629 N N . LEU A 1 79 ? 7.731 -4.628 -22.765 1.00 83.62 79 LEU A N 1
ATOM 630 C CA . LEU A 1 79 ? 6.645 -3.872 -22.153 1.00 83.62 79 LEU A CA 1
ATOM 631 C C . LEU A 1 79 ? 5.408 -4.766 -22.092 1.00 83.62 79 LEU A C 1
ATOM 633 O O . LEU A 1 79 ? 4.909 -5.203 -23.126 1.00 83.62 79 LEU A O 1
ATOM 637 N N . THR A 1 80 ? 4.914 -5.025 -20.883 1.00 81.06 80 THR A N 1
ATOM 638 C CA . THR A 1 80 ? 3.729 -5.853 -20.637 1.00 81.06 80 THR A CA 1
ATOM 639 C C . THR A 1 80 ? 2.675 -5.068 -19.855 1.00 81.06 80 THR A C 1
ATOM 641 O O . THR A 1 80 ? 2.939 -4.470 -18.801 1.00 81.06 80 THR A O 1
ATOM 644 N N . PHE A 1 81 ? 1.454 -5.063 -20.382 1.00 76.50 81 PHE A N 1
ATOM 645 C CA . PHE A 1 81 ? 0.292 -4.387 -19.816 1.00 76.50 81 PHE A CA 1
ATOM 646 C C . PHE A 1 81 ? -0.970 -5.201 -20.097 1.00 76.50 81 PHE A C 1
ATOM 648 O O . PHE A 1 81 ? -1.047 -5.911 -21.096 1.00 76.50 81 PHE A O 1
ATOM 655 N N . GLY A 1 82 ? -1.943 -5.098 -19.194 1.00 76.19 82 GLY A N 1
ATOM 656 C CA . GLY A 1 82 ? -3.313 -5.502 -19.483 1.00 76.19 82 GLY A CA 1
ATOM 657 C C . GLY A 1 82 ? -4.023 -4.387 -20.246 1.00 76.19 82 GLY A C 1
ATOM 658 O O . GLY A 1 82 ? -3.767 -3.207 -20.004 1.00 76.19 82 GLY A O 1
ATOM 659 N N . ILE A 1 83 ? -4.915 -4.776 -21.147 1.00 78.19 83 ILE A N 1
ATOM 660 C CA . ILE A 1 83 ? -5.858 -3.902 -21.849 1.00 78.19 83 ILE A CA 1
ATOM 661 C C . ILE A 1 83 ? -7.275 -4.218 -21.363 1.00 78.19 83 ILE A C 1
ATOM 663 O O . ILE A 1 83 ? -7.547 -5.330 -20.916 1.00 78.19 83 ILE A O 1
ATOM 667 N N . SER A 1 84 ? -8.170 -3.233 -21.426 1.00 76.06 84 SER A N 1
ATOM 668 C CA . SER A 1 84 ? -9.584 -3.378 -21.051 1.00 76.06 84 SER A CA 1
ATOM 669 C C . SER A 1 84 ? -10.504 -3.690 -22.240 1.00 76.06 84 SER A C 1
ATOM 671 O O . SER A 1 84 ? -11.724 -3.665 -22.085 1.00 76.06 84 SER A O 1
ATOM 673 N N . ASP A 1 85 ? -9.934 -3.969 -23.416 1.00 79.31 85 ASP A N 1
ATOM 674 C CA . ASP A 1 85 ? -10.645 -4.365 -24.631 1.00 79.31 85 ASP A CA 1
ATOM 675 C C . ASP A 1 85 ? -10.081 -5.671 -25.222 1.00 79.31 85 ASP A C 1
ATOM 677 O O . ASP A 1 85 ? -9.024 -6.155 -24.820 1.00 79.31 85 ASP A O 1
ATOM 681 N N . ASP A 1 86 ? -10.803 -6.244 -26.188 1.00 74.69 86 ASP A N 1
ATOM 682 C CA . ASP A 1 86 ? -10.434 -7.495 -26.866 1.00 74.69 86 ASP A CA 1
ATOM 683 C C . ASP A 1 86 ? -9.407 -7.288 -28.008 1.00 74.69 86 ASP A C 1
ATOM 685 O O . ASP A 1 86 ? -9.349 -8.087 -28.951 1.00 74.69 86 ASP A O 1
ATOM 689 N N . SER A 1 87 ? -8.628 -6.196 -28.013 1.00 79.38 87 SER A N 1
ATOM 690 C CA . SER A 1 87 ? -7.708 -5.913 -29.122 1.00 79.38 87 SER A CA 1
ATOM 691 C C . SER A 1 87 ? -6.483 -6.840 -29.130 1.00 79.38 87 SER A C 1
ATOM 693 O O . SER A 1 87 ? -5.807 -7.057 -28.130 1.00 79.38 87 SER A O 1
ATOM 695 N N . GLN A 1 88 ? -6.160 -7.402 -30.300 1.00 66.69 88 GLN A N 1
ATOM 696 C CA . GLN A 1 88 ? -5.106 -8.419 -30.453 1.00 66.69 88 GLN A CA 1
ATOM 697 C C . GLN A 1 88 ? -3.871 -7.897 -31.203 1.00 66.69 88 GLN A C 1
ATOM 699 O O . GLN A 1 88 ? -3.326 -8.562 -32.081 1.00 66.69 88 GLN A O 1
ATOM 704 N N . PHE A 1 89 ? -3.409 -6.689 -30.870 1.00 70.88 89 PHE A N 1
ATOM 705 C CA . PHE A 1 89 ? -2.200 -6.096 -31.468 1.00 70.88 89 PHE A CA 1
ATOM 706 C C . PHE A 1 89 ? -0.879 -6.644 -30.888 1.00 70.88 89 PHE A C 1
ATOM 708 O O . PHE A 1 89 ? 0.193 -6.117 -31.189 1.00 70.88 89 PHE A O 1
ATOM 715 N N . TYR A 1 90 ? -0.944 -7.689 -30.059 1.00 73.88 90 TYR A N 1
ATOM 716 C CA . TYR A 1 90 ? 0.141 -8.140 -29.189 1.00 73.88 90 TYR A CA 1
ATOM 717 C C . TYR A 1 90 ? 0.374 -9.649 -29.319 1.00 73.88 90 TYR A C 1
ATOM 719 O O . TYR A 1 90 ? -0.533 -10.407 -29.656 1.00 73.88 90 TYR A O 1
ATOM 727 N N . SER A 1 91 ? 1.604 -10.089 -29.054 1.00 79.50 91 SER A N 1
ATOM 728 C CA . SER A 1 91 ? 1.932 -11.509 -28.913 1.00 79.50 91 SER A CA 1
ATOM 729 C C . SER A 1 91 ? 1.532 -12.030 -27.534 1.00 79.50 91 SER A C 1
ATOM 731 O O . SER A 1 91 ? 1.515 -11.264 -26.571 1.00 79.50 91 SER A O 1
ATOM 733 N N . GLU A 1 92 ? 1.336 -13.345 -27.421 1.00 81.62 92 GLU A N 1
ATOM 734 C CA . GLU A 1 92 ? 1.272 -14.023 -26.121 1.00 81.62 92 GLU A CA 1
ATOM 735 C C . GLU A 1 92 ? 2.464 -13.630 -25.224 1.00 81.62 92 GLU A C 1
ATOM 737 O O . GLU A 1 92 ? 3.584 -13.469 -25.736 1.00 81.62 92 GLU A O 1
ATOM 742 N N . PRO A 1 93 ? 2.265 -13.483 -23.900 1.00 83.12 93 PRO A N 1
ATOM 743 C CA . PRO A 1 93 ? 3.358 -13.196 -22.985 1.00 83.12 93 PRO A CA 1
ATOM 744 C C . PRO A 1 93 ? 4.459 -14.273 -23.051 1.00 83.12 93 PRO A C 1
ATOM 746 O O . PRO A 1 93 ? 4.151 -15.466 -23.135 1.00 83.12 93 PRO A O 1
ATOM 749 N N . PRO A 1 94 ? 5.750 -13.895 -22.991 1.00 85.00 94 PRO A N 1
ATOM 750 C CA . PRO A 1 94 ? 6.851 -14.855 -22.949 1.00 85.00 94 PRO A CA 1
ATOM 751 C C . PRO A 1 94 ? 6.727 -15.847 -21.786 1.00 85.00 94 PRO A C 1
ATOM 753 O O . PRO A 1 94 ? 6.199 -15.512 -20.733 1.00 85.00 94 PRO A O 1
ATOM 756 N N . SER A 1 95 ? 7.302 -17.047 -21.912 1.00 85.56 95 SER A N 1
ATOM 757 C CA . SER A 1 95 ? 7.200 -18.100 -20.880 1.00 85.56 95 SER A CA 1
ATOM 758 C C . SER A 1 95 ? 7.830 -17.753 -19.522 1.00 85.56 95 SER A C 1
ATOM 760 O O . SER A 1 95 ? 7.655 -18.498 -18.563 1.00 85.56 95 SER A O 1
ATOM 762 N N . TRP A 1 96 ? 8.608 -16.671 -19.456 1.00 84.44 96 TRP A N 1
ATOM 763 C CA . TRP A 1 96 ? 9.204 -16.117 -18.238 1.00 84.44 96 TRP A CA 1
ATOM 764 C C . TRP A 1 96 ? 8.424 -14.922 -17.669 1.00 84.44 96 TRP A C 1
ATOM 766 O O . TRP A 1 96 ? 8.799 -14.410 -16.619 1.00 84.44 96 TRP A O 1
ATOM 776 N N . PHE A 1 97 ? 7.369 -14.450 -18.343 1.00 85.06 97 PHE A N 1
ATOM 777 C CA . PHE A 1 97 ? 6.531 -13.365 -17.841 1.00 85.06 97 PHE A CA 1
ATOM 778 C C . PHE A 1 97 ? 5.788 -13.809 -16.582 1.00 85.06 97 PHE A C 1
ATOM 780 O O . PHE A 1 97 ? 5.086 -14.822 -16.586 1.00 85.06 97 PHE A O 1
ATOM 787 N N . GLN A 1 98 ? 5.894 -13.007 -15.526 1.00 78.38 98 GLN A N 1
ATOM 788 C CA . GLN A 1 98 ? 5.090 -13.156 -14.328 1.00 78.38 98 GLN A CA 1
ATOM 789 C C . GLN A 1 98 ? 3.951 -12.131 -14.364 1.00 78.38 98 GLN A C 1
ATOM 791 O O . GLN A 1 98 ? 4.166 -10.930 -14.499 1.00 78.38 98 GLN A O 1
ATOM 796 N N . ALA A 1 99 ? 2.706 -12.597 -14.252 1.00 75.31 99 ALA A N 1
ATOM 797 C CA . ALA A 1 99 ? 1.583 -11.682 -14.098 1.00 75.31 99 ALA A CA 1
ATOM 798 C C . ALA A 1 99 ? 1.714 -10.925 -12.758 1.00 75.31 99 ALA A C 1
ATOM 800 O O . ALA A 1 99 ? 2.017 -11.565 -11.743 1.00 75.31 99 ALA A O 1
ATOM 801 N N . PRO A 1 100 ? 1.466 -9.600 -12.713 1.00 69.06 100 PRO A N 1
ATOM 802 C CA . PRO A 1 100 ? 1.436 -8.861 -11.457 1.00 69.06 100 PRO A CA 1
ATOM 803 C C . PRO A 1 100 ? 0.457 -9.501 -10.472 1.00 69.06 100 PRO A C 1
ATOM 805 O O . PRO A 1 100 ? -0.664 -9.854 -10.844 1.00 69.06 100 PRO A O 1
ATOM 808 N N . VAL A 1 101 ? 0.862 -9.638 -9.209 1.00 67.56 101 VAL A N 1
ATOM 809 C CA . VAL A 1 101 ? -0.031 -10.147 -8.162 1.00 67.56 101 VAL A CA 1
ATOM 810 C C . VAL A 1 101 ? -1.046 -9.058 -7.825 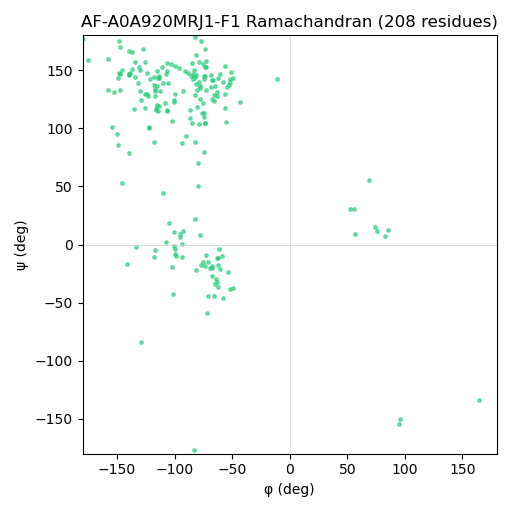1.00 67.56 101 VAL A C 1
ATOM 812 O O . VAL A 1 101 ? -0.719 -8.075 -7.164 1.00 67.56 101 VAL A O 1
ATOM 815 N N . ILE A 1 102 ? -2.278 -9.231 -8.301 1.00 67.44 102 ILE A N 1
ATOM 816 C CA . ILE A 1 102 ? -3.396 -8.338 -7.997 1.00 67.44 102 ILE A CA 1
ATOM 817 C C . ILE A 1 102 ? -4.040 -8.807 -6.689 1.00 67.44 102 ILE A C 1
ATOM 819 O O . ILE A 1 102 ? -4.718 -9.833 -6.652 1.00 67.44 102 I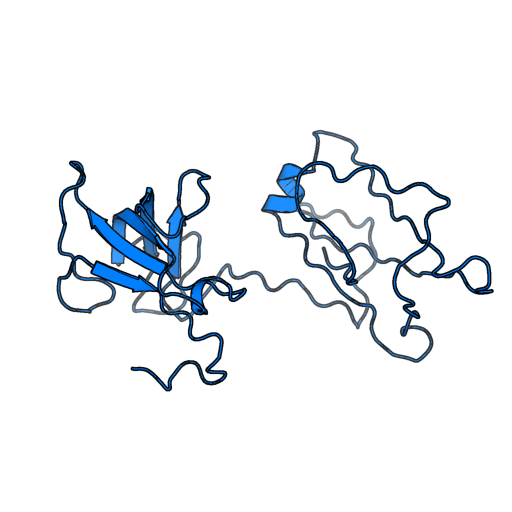LE A O 1
ATOM 823 N N . TYR A 1 103 ? -3.854 -8.040 -5.615 1.00 71.06 103 TYR A N 1
ATOM 824 C CA . TYR A 1 103 ? -4.453 -8.301 -4.300 1.00 71.06 103 TYR A CA 1
ATOM 825 C C . TYR A 1 103 ? -5.918 -7.833 -4.227 1.00 71.06 103 TYR A C 1
ATOM 827 O O . TYR A 1 103 ? -6.306 -7.121 -3.308 1.00 71.06 103 TYR A O 1
ATOM 835 N N . GLU A 1 104 ? -6.745 -8.220 -5.203 1.00 81.81 104 GLU A N 1
ATOM 836 C CA . GLU A 1 104 ? -8.188 -7.930 -5.171 1.00 81.81 104 GLU A CA 1
ATOM 837 C C . GLU A 1 104 ? -8.946 -8.802 -4.160 1.00 81.81 104 GLU A C 1
ATOM 839 O O . GLU A 1 104 ? -10.073 -8.469 -3.802 1.00 81.81 104 GLU A O 1
ATOM 844 N N . GLN A 1 105 ? -8.357 -9.921 -3.722 1.00 87.88 105 GLN A N 1
ATOM 845 C CA . GLN A 1 105 ? -9.010 -10.921 -2.879 1.00 87.88 105 GLN A CA 1
ATOM 846 C C . GLN A 1 105 ? -8.084 -11.469 -1.785 1.00 87.88 105 GLN A C 1
ATOM 848 O O . GLN A 1 105 ? -6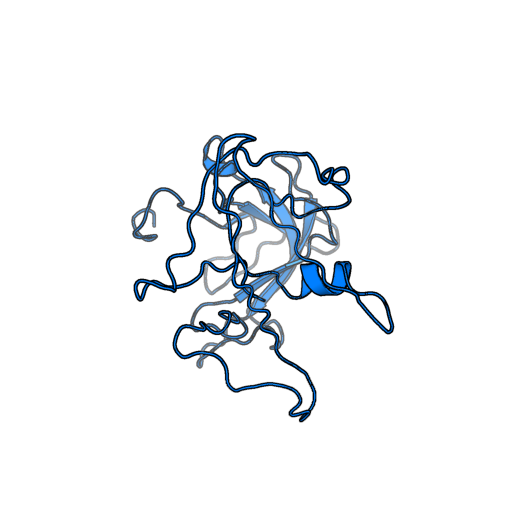.880 -11.623 -1.996 1.00 87.88 105 GLN A O 1
ATOM 853 N N . SER A 1 106 ? -8.654 -11.807 -0.624 1.00 89.00 106 SER A N 1
ATOM 854 C CA . SER A 1 106 ? -7.927 -12.315 0.547 1.00 89.00 106 SER A CA 1
ATOM 855 C C . SER A 1 106 ? -8.769 -13.293 1.374 1.00 89.00 106 SER A C 1
ATOM 857 O O . SER A 1 106 ? -9.977 -13.135 1.487 1.00 89.00 106 SER A O 1
ATOM 859 N N . HIS A 1 107 ? -8.129 -14.284 2.001 1.00 90.25 107 HIS A N 1
ATOM 860 C CA . HIS A 1 107 ? -8.752 -15.142 3.029 1.00 90.25 107 HIS A CA 1
ATOM 861 C C . HIS A 1 107 ? -8.512 -14.629 4.462 1.00 90.25 107 HIS A C 1
ATOM 863 O O . HIS A 1 107 ? -8.930 -15.257 5.429 1.00 90.25 107 HIS A O 1
ATOM 869 N N . LEU A 1 108 ? -7.802 -13.508 4.596 1.00 91.62 108 LEU A N 1
ATOM 870 C CA . LEU A 1 108 ? -7.643 -12.737 5.828 1.00 91.62 108 LEU A CA 1
ATOM 871 C C . LEU A 1 108 ? -8.469 -11.444 5.720 1.00 91.62 108 LEU A C 1
ATOM 873 O O . LEU A 1 108 ? -8.699 -10.993 4.589 1.00 91.62 108 LEU A O 1
ATOM 877 N N . PRO A 1 109 ? -8.876 -10.825 6.844 1.00 94.06 109 PRO A N 1
ATOM 878 C CA . PRO A 1 109 ? -9.557 -9.534 6.830 1.00 94.06 109 PRO A CA 1
ATOM 879 C C . PRO A 1 109 ? -8.788 -8.478 6.030 1.00 94.06 109 PRO A C 1
ATOM 881 O O . PRO A 1 109 ? -7.554 -8.433 6.058 1.00 94.06 109 PRO A O 1
ATOM 884 N N . LEU A 1 110 ? -9.523 -7.635 5.310 1.00 94.19 110 LEU A N 1
ATOM 885 C CA . LEU A 1 110 ? -8.975 -6.495 4.582 1.00 94.19 110 LEU A CA 1
ATOM 886 C C . LEU A 1 110 ? -9.227 -5.230 5.400 1.00 94.19 110 LEU A C 1
ATOM 888 O O . LEU A 1 110 ? -10.376 -4.918 5.693 1.00 94.19 110 LEU A O 1
ATOM 892 N N . ILE A 1 111 ? -8.159 -4.509 5.740 1.00 95.31 111 ILE A N 1
ATOM 893 C CA . ILE A 1 111 ? -8.223 -3.191 6.380 1.00 95.31 111 ILE A CA 1
ATOM 894 C C . ILE A 1 111 ? -7.786 -2.164 5.337 1.00 95.31 111 ILE A C 1
ATOM 896 O O . ILE A 1 111 ? -6.675 -2.252 4.810 1.00 95.31 111 ILE A O 1
ATOM 900 N N . MET A 1 112 ? -8.656 -1.206 5.036 1.00 94.94 112 MET A N 1
ATOM 901 C CA . MET A 1 112 ? -8.407 -0.116 4.096 1.00 94.94 112 MET A CA 1
ATOM 902 C C . MET A 1 112 ? -8.456 1.209 4.840 1.00 94.94 112 MET A C 1
ATOM 904 O O . MET A 1 112 ? -9.356 1.434 5.645 1.00 94.94 112 MET A O 1
ATOM 908 N N . ILE A 1 113 ? -7.472 2.071 4.587 1.00 96.56 113 ILE A N 1
ATOM 909 C CA . ILE A 1 113 ? -7.313 3.354 5.272 1.00 96.56 113 ILE A CA 1
ATOM 910 C C . ILE A 1 113 ? -7.142 4.446 4.219 1.00 96.56 113 ILE A C 1
ATOM 912 O O . ILE A 1 113 ? -6.230 4.365 3.395 1.00 96.56 113 ILE A O 1
ATOM 916 N N . ASP A 1 114 ? -7.998 5.464 4.273 1.00 96.06 114 ASP A N 1
ATOM 917 C CA . ASP A 1 114 ? -7.892 6.674 3.459 1.00 96.06 114 ASP A CA 1
ATOM 918 C C . ASP A 1 114 ? -7.420 7.844 4.331 1.00 96.06 114 ASP A C 1
ATOM 920 O O . ASP A 1 114 ? -8.100 8.262 5.267 1.00 96.06 114 ASP A O 1
ATOM 924 N N . THR A 1 115 ? -6.234 8.372 4.028 1.00 96.19 115 THR A N 1
ATOM 925 C CA . THR A 1 115 ? -5.649 9.556 4.682 1.00 96.19 115 THR A CA 1
ATOM 926 C C . THR A 1 115 ? -5.970 10.856 3.941 1.00 96.19 115 THR A C 1
ATOM 928 O O . THR A 1 115 ? -5.339 11.886 4.188 1.00 96.19 115 THR A O 1
ATOM 931 N N . TYR A 1 116 ? -6.897 10.816 2.980 1.00 93.06 116 TYR A N 1
ATOM 932 C CA . TYR A 1 116 ? -7.257 11.918 2.087 1.00 93.06 116 TYR A CA 1
ATOM 933 C C . TYR A 1 116 ? -6.053 12.474 1.301 1.00 93.06 116 TYR A C 1
ATOM 935 O O . TYR A 1 116 ? -5.979 13.662 0.982 1.00 93.06 116 TYR A O 1
ATOM 943 N N . GLY A 1 117 ? -5.079 11.603 1.007 1.00 90.12 117 GLY A N 1
ATOM 944 C CA . GLY A 1 117 ? -3.832 11.940 0.315 1.00 90.12 117 GLY A CA 1
ATOM 945 C C . GLY A 1 117 ? -2.719 12.520 1.199 1.00 90.12 117 GLY A C 1
ATOM 946 O O . GLY A 1 117 ? -1.697 12.949 0.661 1.00 90.12 117 GLY A O 1
ATOM 947 N N . ALA A 1 118 ? -2.875 12.544 2.527 1.00 90.62 118 ALA A N 1
ATOM 948 C CA . ALA A 1 118 ? -1.818 12.969 3.446 1.00 90.62 118 ALA A CA 1
ATOM 949 C C . ALA A 1 118 ? -0.799 11.845 3.732 1.00 90.62 118 ALA A C 1
ATOM 951 O O . ALA A 1 118 ? -1.173 10.694 3.971 1.00 90.62 118 ALA A O 1
ATOM 952 N N . ASP A 1 119 ? 0.495 12.189 3.765 1.00 93.00 119 ASP A N 1
ATOM 953 C CA . ASP A 1 119 ? 1.552 11.302 4.269 1.00 93.00 119 ASP A CA 1
ATOM 954 C C . ASP A 1 119 ? 1.392 11.126 5.802 1.00 93.00 119 ASP A C 1
ATOM 956 O O . ASP A 1 119 ? 1.186 12.102 6.526 1.00 93.00 119 ASP A O 1
ATOM 960 N N . ILE A 1 120 ? 1.512 9.894 6.316 1.00 95.25 120 ILE A N 1
ATOM 961 C CA . ILE A 1 120 ? 1.337 9.586 7.751 1.00 95.25 120 ILE A CA 1
ATOM 962 C C . ILE A 1 120 ? 2.629 9.925 8.537 1.00 95.25 120 ILE A C 1
ATOM 964 O O . ILE A 1 120 ? 3.669 9.308 8.271 1.00 95.25 120 ILE A O 1
ATOM 968 N N . PRO A 1 121 ? 2.603 10.857 9.513 1.00 94.81 121 PRO A N 1
ATOM 969 C CA . PRO A 1 121 ? 3.785 11.292 10.271 1.00 94.81 121 PRO A CA 1
ATOM 970 C C . PRO A 1 121 ? 4.149 10.344 11.433 1.00 94.81 121 PRO A C 1
ATOM 972 O O . PRO A 1 121 ? 3.494 9.332 11.654 1.00 94.81 121 PRO A O 1
ATOM 975 N N . ASP A 1 122 ? 5.229 10.656 12.163 1.00 93.69 122 ASP A N 1
ATOM 976 C CA . ASP A 1 122 ? 5.521 10.072 13.494 1.00 93.69 122 ASP A CA 1
ATOM 977 C C . ASP A 1 122 ? 4.549 10.629 14.546 1.00 93.69 122 ASP A C 1
ATOM 979 O O . ASP A 1 122 ? 3.751 9.901 15.106 1.00 93.69 122 ASP A O 1
ATOM 983 N N . GLU A 1 123 ? 4.538 11.950 14.718 1.00 91.69 123 GLU A N 1
ATOM 984 C CA . GLU A 1 123 ? 3.612 12.679 15.585 1.00 91.69 123 GLU A CA 1
ATOM 985 C C . GLU A 1 123 ? 3.352 14.060 14.939 1.00 91.69 123 GLU A C 1
ATOM 987 O O . GLU A 1 123 ? 4.269 14.602 14.302 1.00 91.69 123 GLU A O 1
ATOM 992 N N . PRO A 1 124 ? 2.151 14.662 15.058 1.00 93.94 124 PRO A N 1
ATOM 993 C CA . PRO A 1 124 ? 0.929 14.145 15.688 1.00 93.94 124 PRO A CA 1
ATOM 994 C C . PRO A 1 124 ? 0.123 13.203 14.780 1.00 93.94 124 PRO A C 1
ATOM 996 O O . PRO A 1 124 ? 0.269 13.247 13.559 1.00 93.94 124 PRO A O 1
ATOM 999 N N . ARG A 1 125 ? -0.795 12.419 15.368 1.00 95.19 125 ARG A N 1
ATOM 1000 C CA . ARG A 1 125 ? -1.823 11.680 14.611 1.00 95.19 125 ARG A CA 1
ATOM 1001 C C . ARG A 1 125 ? -2.586 12.603 13.654 1.00 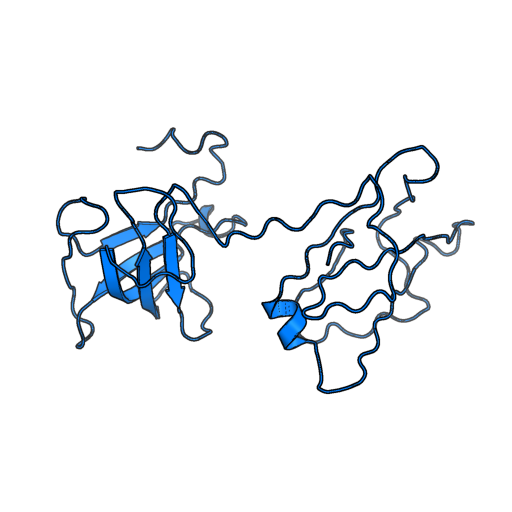95.19 125 ARG A C 1
ATOM 1003 O O . ARG A 1 125 ? -2.944 13.726 14.013 1.00 95.19 125 ARG A O 1
ATOM 1010 N N . ILE A 1 126 ? -2.869 12.101 12.454 1.00 97.44 126 ILE A N 1
ATOM 1011 C CA . ILE A 1 126 ? -3.698 12.771 11.441 1.00 97.44 126 ILE A CA 1
ATOM 1012 C C . ILE A 1 126 ? -5.075 12.099 11.337 1.00 97.44 126 ILE A C 1
ATOM 1014 O O . ILE A 1 126 ? -5.160 10.891 11.561 1.00 97.44 126 ILE A O 1
ATOM 1018 N N . PRO A 1 127 ? -6.152 12.830 10.998 1.00 97.00 127 PRO A N 1
ATOM 1019 C CA . PRO A 1 127 ? -7.452 12.222 10.732 1.00 97.00 127 PRO A CA 1
ATOM 1020 C C . PRO A 1 127 ? -7.413 11.384 9.448 1.00 97.00 127 PRO A C 1
ATOM 1022 O O . PRO A 1 127 ? -6.800 11.776 8.454 1.00 97.00 127 PRO A O 1
ATOM 1025 N N . ALA A 1 128 ? -8.106 10.252 9.467 1.00 97.69 128 ALA A N 1
ATOM 1026 C CA . ALA A 1 128 ? -8.274 9.345 8.339 1.00 97.69 128 ALA A CA 1
ATOM 1027 C C . ALA A 1 128 ? -9.651 8.653 8.414 1.00 97.69 128 ALA A C 1
ATOM 1029 O O . ALA A 1 128 ? -10.415 8.835 9.369 1.00 97.69 128 ALA A O 1
ATOM 1030 N N . TYR A 1 129 ? -9.985 7.877 7.390 1.00 97.69 129 TYR A N 1
ATOM 1031 C CA . TYR A 1 129 ? -11.132 6.970 7.376 1.00 97.69 129 TYR A CA 1
ATOM 1032 C C . TYR A 1 129 ? -10.644 5.526 7.319 1.00 97.69 129 TYR A C 1
ATOM 1034 O O . TYR A 1 129 ? -9.634 5.257 6.667 1.00 97.69 129 TYR A O 1
ATOM 1042 N N . MET A 1 130 ? -11.344 4.601 7.975 1.00 98.06 130 MET A N 1
ATOM 1043 C CA . MET A 1 130 ? -11.020 3.177 7.937 1.00 98.06 130 MET A CA 1
ATOM 1044 C C . MET A 1 130 ? -12.254 2.336 7.620 1.00 98.06 130 MET A C 1
ATOM 1046 O O . MET A 1 130 ? -13.295 2.482 8.256 1.00 98.06 130 MET A O 1
ATOM 1050 N N . GLY A 1 131 ? -12.084 1.418 6.672 1.00 97.62 131 GLY A N 1
ATOM 1051 C CA . GLY A 1 131 ? -13.035 0.367 6.337 1.00 97.62 131 GLY A CA 1
ATOM 1052 C C . GLY A 1 131 ? -12.432 -1.014 6.570 1.00 97.62 131 GLY A C 1
ATOM 1053 O O . GLY A 1 131 ? -11.273 -1.248 6.211 1.00 97.62 131 GLY A O 1
ATOM 1054 N N . ILE A 1 132 ? -13.204 -1.934 7.147 1.00 97.38 132 ILE A N 1
ATOM 1055 C CA . ILE A 1 132 ? -12.801 -3.329 7.359 1.00 97.38 132 ILE A CA 1
ATOM 1056 C C . ILE A 1 132 ? -13.809 -4.285 6.712 1.00 97.38 132 ILE A C 1
ATOM 1058 O O . ILE A 1 132 ? -15.020 -4.197 6.936 1.00 97.38 132 ILE A O 1
ATOM 1062 N N . ILE A 1 133 ? -13.278 -5.226 5.925 1.00 96.69 133 ILE A N 1
ATOM 1063 C CA . ILE A 1 133 ? -14.020 -6.322 5.290 1.00 96.69 133 ILE A CA 1
ATOM 1064 C C . ILE A 1 133 ? -13.545 -7.649 5.891 1.00 96.69 133 ILE A C 1
ATOM 1066 O O . ILE A 1 133 ? -12.388 -8.047 5.712 1.00 96.69 133 ILE A O 1
ATOM 1070 N N . SER A 1 134 ? -14.450 -8.334 6.589 1.00 95.56 134 SER A N 1
ATOM 1071 C CA . SER A 1 134 ? -14.233 -9.613 7.269 1.00 95.56 134 SER A CA 1
ATOM 1072 C C . SER A 1 134 ? -15.450 -10.535 7.085 1.00 95.56 134 SER A C 1
ATOM 1074 O O . SER A 1 134 ? -16.321 -10.665 7.941 1.00 95.56 134 SER A O 1
ATOM 1076 N N . ASN A 1 135 ? -15.552 -11.171 5.917 1.00 93.19 135 ASN A N 1
ATOM 1077 C CA . ASN A 1 135 ? -16.607 -12.126 5.587 1.00 93.19 135 ASN A CA 1
ATOM 1078 C C . ASN A 1 135 ? -16.379 -13.466 6.315 1.00 93.19 135 ASN A C 1
ATOM 1080 O O . ASN A 1 135 ? -15.480 -14.222 5.949 1.00 93.19 135 ASN A O 1
ATOM 1084 N N . GLU A 1 136 ? -17.256 -13.834 7.258 1.00 82.62 136 GLU A N 1
ATOM 1085 C CA . GLU A 1 136 ? -17.192 -15.115 8.000 1.00 82.62 136 GLU A CA 1
ATOM 1086 C C . GLU A 1 136 ? -17.131 -16.376 7.109 1.00 82.62 136 GLU A C 1
ATOM 1088 O O . GLU A 1 136 ? -16.710 -17.446 7.548 1.00 82.62 136 GLU A O 1
ATOM 1093 N N . SER A 1 137 ? -17.616 -16.278 5.867 1.00 69.50 137 SER A N 1
ATOM 1094 C CA . SER A 1 137 ? -17.951 -17.423 5.012 1.00 69.50 137 SER A CA 1
ATOM 1095 C C . SER A 1 137 ? -16.987 -17.688 3.850 1.00 69.50 137 SER A C 1
ATOM 1097 O O . SER A 1 137 ? -17.219 -18.632 3.090 1.00 69.50 137 SER A O 1
ATOM 1099 N N . GLY A 1 138 ? -15.899 -16.921 3.695 1.00 75.44 138 GLY A N 1
ATOM 1100 C CA . GLY A 1 138 ? -14.925 -17.195 2.635 1.00 75.44 138 GLY A CA 1
ATOM 1101 C C . GLY A 1 138 ? -13.952 -16.063 2.316 1.00 75.44 138 GLY A C 1
ATOM 1102 O O . GLY A 1 138 ? -13.307 -15.502 3.193 1.00 75.44 138 GLY A O 1
ATOM 1103 N N . THR A 1 139 ? -13.782 -15.799 1.023 1.00 89.88 139 THR A N 1
ATOM 1104 C CA . THR A 1 139 ? -12.820 -14.830 0.492 1.00 89.88 139 THR A CA 1
ATOM 1105 C C . THR A 1 139 ? -13.394 -13.407 0.544 1.00 89.88 139 THR A C 1
ATOM 1107 O O . THR A 1 139 ? -14.486 -13.160 0.040 1.00 89.88 139 THR A O 1
ATOM 1110 N N . ASN A 1 140 ? -12.644 -12.469 1.118 1.00 92.88 140 ASN A N 1
ATOM 1111 C CA . ASN A 1 140 ? -12.903 -11.028 1.082 1.00 92.88 140 ASN A CA 1
ATOM 1112 C C . ASN A 1 140 ? -12.468 -10.448 -0.266 1.00 92.88 140 ASN A C 1
ATOM 1114 O O . ASN A 1 140 ? -11.393 -10.816 -0.746 1.00 92.88 140 ASN A O 1
ATOM 1118 N N . ASN A 1 141 ? -13.231 -9.518 -0.844 1.00 92.31 141 ASN A N 1
ATOM 1119 C CA . ASN A 1 141 ? -12.825 -8.733 -2.012 1.00 92.31 141 ASN A CA 1
ATOM 1120 C C . ASN A 1 141 ? -12.685 -7.244 -1.652 1.00 92.31 141 ASN A C 1
ATOM 1122 O O . ASN A 1 141 ? -13.491 -6.713 -0.899 1.00 92.31 141 ASN A O 1
ATOM 1126 N N . VAL A 1 142 ? -11.710 -6.539 -2.234 1.00 90.94 142 VAL A N 1
ATOM 1127 C CA . VAL A 1 142 ? -11.520 -5.081 -2.037 1.00 90.94 142 VAL A CA 1
ATOM 1128 C C . VAL A 1 142 ? -12.696 -4.217 -2.529 1.00 90.94 142 VAL A C 1
ATOM 1130 O O . VAL A 1 142 ? -12.734 -3.023 -2.251 1.00 90.94 142 VAL A O 1
ATOM 1133 N N . LYS A 1 143 ? -13.635 -4.800 -3.287 1.00 90.81 143 LYS A N 1
ATOM 1134 C CA . LYS A 1 143 ? -14.859 -4.162 -3.804 1.00 90.81 143 LYS A CA 1
ATOM 1135 C C . LYS A 1 143 ? -16.115 -4.505 -2.988 1.00 90.81 143 LYS A C 1
ATOM 1137 O O . LYS A 1 143 ? -17.192 -4.035 -3.354 1.00 90.81 143 LYS A O 1
ATOM 1142 N N . ASP A 1 144 ? -16.008 -5.332 -1.945 1.00 92.75 144 ASP A N 1
ATOM 1143 C CA . ASP A 1 144 ? -17.142 -5.614 -1.058 1.00 92.75 144 ASP A CA 1
ATOM 1144 C C . ASP A 1 144 ? -17.443 -4.394 -0.167 1.00 92.75 144 ASP A C 1
ATOM 1146 O O . ASP A 1 144 ? -16.582 -3.548 0.081 1.00 92.75 144 ASP A O 1
ATOM 1150 N N . ASN A 1 145 ? -18.673 -4.307 0.344 1.00 94.88 145 ASN A N 1
ATOM 1151 C CA . ASN A 1 145 ? -19.014 -3.313 1.361 1.00 94.88 145 ASN A CA 1
ATOM 1152 C C . ASN A 1 145 ? -18.293 -3.638 2.677 1.00 94.88 145 ASN A C 1
ATOM 1154 O O . ASN A 1 145 ? -18.157 -4.809 3.040 1.00 94.88 145 ASN A O 1
ATOM 1158 N N . PHE A 1 146 ? -17.904 -2.606 3.423 1.00 96.75 146 PHE A N 1
ATOM 1159 C CA . PHE A 1 146 ? -17.333 -2.780 4.756 1.00 96.75 146 PHE A CA 1
ATOM 1160 C C . PHE A 1 146 ? -18.405 -3.342 5.702 1.00 96.75 146 PHE A C 1
ATOM 1162 O O . PHE A 1 146 ? -19.590 -3.019 5.575 1.00 96.75 146 PHE A O 1
ATOM 1169 N N . ASN A 1 147 ? -18.006 -4.246 6.595 1.00 94.81 147 ASN A N 1
ATOM 1170 C CA . ASN A 1 147 ? -18.944 -5.033 7.405 1.00 94.81 147 ASN A CA 1
ATOM 1171 C C . ASN A 1 147 ? -18.508 -5.260 8.859 1.00 94.81 147 ASN A C 1
ATOM 1173 O O . ASN A 1 147 ? -19.361 -5.594 9.677 1.00 94.81 147 ASN A O 1
ATOM 1177 N N . ASP A 1 148 ? -17.228 -5.059 9.174 1.00 96.12 148 ASP A N 1
ATOM 1178 C CA . ASP A 1 148 ? -16.676 -5.154 10.532 1.00 96.12 148 ASP A CA 1
ATOM 1179 C C . ASP A 1 148 ? -16.476 -3.754 11.142 1.00 96.12 148 ASP A C 1
ATOM 1181 O O . ASP A 1 148 ? -16.884 -3.499 12.269 1.00 96.12 148 ASP A O 1
ATOM 1185 N N . TYR A 1 149 ? -15.959 -2.803 10.352 1.00 97.56 149 TYR A N 1
ATOM 1186 C CA . TYR A 1 149 ? -15.855 -1.388 10.726 1.00 97.56 149 TYR A CA 1
ATOM 1187 C C . TYR A 1 149 ? -15.974 -0.475 9.503 1.00 97.56 149 TYR A C 1
ATOM 1189 O O . TYR A 1 149 ? -15.459 -0.801 8.434 1.00 97.56 149 TYR A O 1
ATOM 1197 N N . ASP A 1 150 ? -16.622 0.674 9.680 1.00 97.56 150 ASP A N 1
ATOM 1198 C CA . ASP A 1 150 ? -16.806 1.720 8.669 1.00 97.56 150 ASP A CA 1
ATOM 1199 C C . ASP A 1 150 ? -16.887 3.076 9.389 1.00 97.56 150 ASP A C 1
ATOM 1201 O O . ASP A 1 150 ? -17.926 3.426 9.956 1.00 97.56 150 ASP A O 1
ATOM 1205 N N . GLY A 1 151 ? -15.769 3.803 9.497 1.00 96.94 151 GLY A N 1
ATOM 1206 C CA . GLY A 1 151 ? -15.738 4.988 10.356 1.00 96.94 151 GLY A CA 1
ATOM 1207 C C . GLY A 1 151 ? -14.431 5.772 10.411 1.00 96.94 151 GLY A C 1
ATOM 1208 O O . GLY A 1 151 ? -13.404 5.415 9.829 1.00 96.94 151 GLY A O 1
ATOM 1209 N N . HIS A 1 152 ? -14.476 6.878 11.154 1.00 97.88 152 HIS A N 1
ATOM 1210 C CA . HIS A 1 152 ? -13.337 7.769 11.340 1.00 97.88 152 HIS A CA 1
ATOM 1211 C C . HIS A 1 152 ? -12.282 7.173 12.275 1.00 97.88 152 HIS A C 1
ATOM 1213 O O . HIS A 1 152 ? -12.588 6.476 13.245 1.00 97.88 152 HIS A O 1
ATOM 1219 N N . ILE A 1 153 ? -11.019 7.473 11.978 1.00 98.44 153 ILE A N 1
ATOM 1220 C CA . ILE A 1 153 ? -9.874 7.161 12.834 1.00 98.44 153 ILE A CA 1
ATOM 1221 C C . ILE A 1 153 ? -8.910 8.354 12.885 1.00 98.44 153 ILE A C 1
ATOM 1223 O O . ILE A 1 153 ? -8.941 9.239 12.027 1.00 98.44 153 ILE A O 1
ATOM 1227 N N . THR A 1 154 ? -7.986 8.344 13.841 1.00 98.06 154 THR A N 1
ATOM 1228 C CA . THR A 1 154 ? -6.733 9.106 13.749 1.00 98.06 154 THR A CA 1
ATOM 1229 C C . THR A 1 154 ? -5.552 8.141 13.661 1.00 98.06 154 THR A C 1
ATOM 1231 O O . THR A 1 154 ? -5.592 7.079 14.272 1.00 98.06 154 THR A O 1
ATOM 1234 N N . ILE A 1 155 ? -4.509 8.454 12.888 1.00 98.25 155 ILE A N 1
ATOM 1235 C CA . ILE A 1 155 ? -3.403 7.522 12.600 1.00 98.25 155 ILE A CA 1
ATOM 1236 C C . ILE A 1 155 ? -2.029 8.199 12.602 1.00 98.25 155 ILE A C 1
ATOM 1238 O O . ILE A 1 155 ? -1.878 9.342 12.171 1.00 98.25 155 ILE A O 1
ATOM 1242 N N . GLU A 1 156 ? -1.013 7.462 13.053 1.00 96.94 156 GLU A N 1
ATOM 1243 C CA . GLU A 1 156 ? 0.407 7.813 12.927 1.00 96.94 156 GLU A CA 1
ATOM 1244 C C . GLU A 1 156 ? 1.304 6.565 12.772 1.00 96.94 156 GLU A C 1
ATOM 1246 O O . GLU A 1 156 ? 0.869 5.423 12.964 1.00 96.94 156 GLU A O 1
ATOM 1251 N N . ARG A 1 157 ? 2.585 6.771 12.448 1.00 95.62 157 ARG A N 1
ATOM 1252 C CA . ARG A 1 157 ? 3.626 5.727 12.466 1.00 95.62 157 ARG A CA 1
ATOM 1253 C C . ARG A 1 157 ? 3.991 5.358 13.905 1.00 95.62 157 ARG A C 1
ATOM 1255 O O . ARG A 1 157 ? 3.898 6.174 14.805 1.00 95.62 157 ARG A O 1
ATOM 1262 N N . ARG A 1 158 ? 4.448 4.123 14.136 1.00 92.44 158 ARG A N 1
ATOM 1263 C CA . ARG A 1 158 ? 4.720 3.608 15.490 1.00 92.44 158 ARG A CA 1
ATOM 1264 C C . ARG A 1 158 ? 6.165 3.154 15.708 1.00 92.44 158 ARG A C 1
ATOM 1266 O O . ARG A 1 158 ? 6.764 2.438 14.907 1.00 92.44 158 ARG A O 1
ATOM 1273 N N . GLY A 1 159 ? 6.690 3.422 16.901 1.00 85.88 159 GLY A N 1
ATOM 1274 C CA . GLY A 1 159 ? 7.980 2.903 17.367 1.00 85.88 159 GLY A CA 1
ATOM 1275 C C . GLY A 1 159 ? 9.109 3.892 17.106 1.00 85.88 159 GLY A C 1
ATOM 1276 O O . GLY A 1 159 ? 8.859 5.084 17.059 1.00 85.88 159 GLY A O 1
ATOM 1277 N N . ASN A 1 160 ? 10.351 3.423 16.976 1.00 83.31 160 ASN A N 1
ATOM 1278 C CA . ASN A 1 160 ? 11.512 4.316 16.867 1.00 83.31 160 ASN A CA 1
ATOM 1279 C C . ASN A 1 160 ? 12.388 3.951 15.658 1.00 83.31 160 ASN A C 1
ATOM 1281 O O . ASN A 1 160 ? 12.170 4.459 14.563 1.00 83.31 160 ASN A O 1
ATOM 1285 N N . SER A 1 161 ? 13.298 2.985 15.799 1.00 81.94 161 SER A N 1
ATOM 1286 C CA . SER A 1 161 ? 14.041 2.429 14.658 1.00 81.94 161 SER A CA 1
ATOM 1287 C C . SER A 1 161 ? 13.131 1.706 13.656 1.00 81.94 161 SER A C 1
ATOM 1289 O O . SER A 1 161 ? 13.403 1.711 12.461 1.00 81.94 161 SER A O 1
ATOM 1291 N N . SER A 1 162 ? 12.022 1.123 14.126 1.00 80.88 162 SER A N 1
ATOM 1292 C CA . SER A 1 162 ? 11.074 0.361 13.306 1.00 80.88 162 SER A CA 1
ATOM 1293 C C . SER A 1 162 ? 10.295 1.183 12.278 1.00 80.88 162 SER A C 1
ATOM 1295 O O . SER A 1 162 ? 9.773 0.593 11.336 1.00 80.88 162 SER A O 1
ATOM 1297 N N . GLN A 1 163 ? 10.205 2.507 12.447 1.00 82.75 163 GLN A N 1
ATOM 1298 C CA . GLN A 1 163 ? 9.503 3.397 11.513 1.00 82.75 163 GLN A CA 1
ATOM 1299 C C . GLN A 1 163 ? 10.228 3.577 10.174 1.00 82.75 163 GLN A C 1
ATOM 1301 O O . GLN A 1 163 ? 9.637 4.077 9.223 1.00 82.75 163 GLN A O 1
ATOM 1306 N N . TRP A 1 164 ? 11.506 3.194 10.112 1.00 81.44 164 TRP A N 1
ATOM 1307 C CA . TRP A 1 164 ? 12.369 3.341 8.938 1.00 81.44 164 TRP A CA 1
ATOM 1308 C C . TRP A 1 164 ? 12.525 2.034 8.145 1.00 81.44 164 TRP A C 1
ATOM 1310 O O . TRP A 1 164 ? 13.386 1.944 7.277 1.00 81.44 164 TRP A O 1
ATOM 1320 N N . ASN A 1 165 ? 11.720 1.013 8.459 1.00 83.19 165 ASN A N 1
ATOM 1321 C CA . ASN A 1 165 ? 11.612 -0.204 7.655 1.00 83.19 165 ASN A CA 1
ATOM 1322 C C . ASN A 1 165 ? 10.620 0.013 6.504 1.00 83.19 165 ASN A C 1
ATOM 1324 O O . ASN A 1 165 ? 9.587 0.639 6.722 1.00 83.19 165 ASN A O 1
ATOM 1328 N N . ASP A 1 166 ? 10.853 -0.615 5.347 1.00 82.56 166 ASP A N 1
ATOM 1329 C CA . ASP A 1 166 ? 9.966 -0.536 4.172 1.00 82.56 166 ASP A CA 1
ATOM 1330 C C . ASP A 1 166 ? 8.497 -0.855 4.507 1.00 82.56 166 ASP A C 1
ATOM 1332 O O . ASP A 1 166 ? 7.580 -0.210 4.001 1.00 82.56 166 ASP A O 1
ATOM 1336 N N . LYS A 1 167 ? 8.263 -1.832 5.399 1.00 83.44 167 LYS A N 1
ATOM 1337 C CA . LYS A 1 167 ? 6.949 -2.057 6.014 1.00 83.44 167 LYS A CA 1
ATOM 1338 C C . LYS A 1 167 ? 6.860 -1.324 7.355 1.00 83.44 167 LYS A C 1
ATOM 1340 O O . LYS A 1 167 ? 7.134 -1.899 8.412 1.00 83.44 167 LYS A O 1
ATOM 1345 N N . THR A 1 168 ? 6.459 -0.060 7.293 1.00 89.38 168 THR A N 1
ATOM 1346 C CA . THR A 1 168 ? 6.213 0.802 8.454 1.00 89.38 168 THR A CA 1
ATOM 1347 C C . THR A 1 168 ? 5.063 0.255 9.320 1.00 89.38 168 THR A C 1
ATOM 1349 O O . THR A 1 168 ? 4.002 -0.064 8.782 1.00 89.38 168 THR A O 1
ATOM 1352 N N . PRO A 1 169 ? 5.226 0.133 10.650 1.00 92.81 169 PRO A N 1
ATOM 1353 C CA . PRO A 1 169 ? 4.124 -0.134 11.575 1.00 92.81 169 PRO A CA 1
ATOM 1354 C C . PRO A 1 169 ? 3.383 1.160 11.953 1.00 92.81 169 PRO A C 1
ATOM 1356 O O . PRO A 1 169 ? 4.003 2.220 12.066 1.00 92.81 169 PRO A O 1
ATOM 1359 N N . TYR A 1 170 ? 2.088 1.056 12.249 1.00 95.69 170 TYR A N 1
ATOM 1360 C CA . TYR A 1 170 ? 1.226 2.196 12.595 1.00 95.69 170 TYR A CA 1
ATOM 1361 C C . TYR A 1 170 ? 0.508 1.984 13.935 1.00 95.69 170 TYR A C 1
ATOM 1363 O O . TYR A 1 170 ? 0.330 0.843 14.372 1.00 95.69 170 TYR A O 1
ATOM 1371 N N . ARG A 1 171 ? 0.085 3.076 14.582 1.00 96.50 171 ARG A N 1
ATOM 1372 C CA . ARG A 1 171 ? -0.972 3.061 15.609 1.00 96.50 171 ARG A CA 1
ATOM 1373 C C . ARG A 1 171 ? -2.134 3.919 15.123 1.00 96.50 171 ARG A C 1
ATOM 1375 O O . ARG A 1 171 ? -1.896 4.947 14.489 1.00 96.50 171 ARG A O 1
ATOM 1382 N N . PHE A 1 172 ? -3.358 3.517 15.427 1.00 97.31 172 PHE A N 1
ATOM 1383 C CA . PHE A 1 172 ? -4.546 4.300 15.122 1.00 97.31 172 PHE A CA 1
ATOM 1384 C C . PHE A 1 172 ? -5.518 4.298 16.296 1.00 97.31 172 PHE A C 1
ATOM 1386 O O . PHE A 1 172 ? -5.562 3.337 17.058 1.00 97.31 172 PHE A O 1
ATOM 1393 N N . GLU A 1 173 ? -6.296 5.368 16.419 1.00 98.12 173 GLU A N 1
ATOM 1394 C CA . GLU A 1 173 ? -7.416 5.438 17.351 1.00 98.12 173 GLU A CA 1
ATOM 1395 C C . GLU A 1 173 ? -8.739 5.572 16.603 1.00 98.12 173 GLU A C 1
ATOM 1397 O O . GLU A 1 173 ? -8.830 6.355 15.658 1.00 98.12 173 GLU A O 1
ATOM 1402 N N . THR A 1 174 ? -9.762 4.829 17.021 1.00 98.25 174 THR A N 1
ATOM 1403 C CA . THR A 1 174 ? -11.136 4.961 16.514 1.00 98.25 174 THR A CA 1
ATOM 1404 C C . THR A 1 174 ? -11.836 6.128 17.204 1.00 98.25 174 THR A C 1
ATOM 1406 O O . THR A 1 174 ? -11.750 6.282 18.425 1.00 98.25 174 THR A O 1
ATOM 1409 N N . VAL A 1 175 ? -12.506 6.977 16.418 1.00 97.81 175 VAL A N 1
ATOM 1410 C CA . VAL A 1 175 ? -13.114 8.228 16.903 1.00 97.81 175 VAL A CA 1
ATOM 1411 C C . VAL A 1 175 ? -14.537 8.421 16.381 1.00 97.81 175 VAL A C 1
ATOM 1413 O O . VAL A 1 175 ? -14.922 7.842 15.364 1.00 97.81 175 VAL A O 1
ATOM 1416 N N . ASP A 1 176 ? -15.328 9.215 17.099 1.00 95.31 176 ASP A N 1
ATOM 1417 C CA . ASP A 1 176 ? -16.692 9.582 16.713 1.00 95.31 176 ASP A CA 1
ATOM 1418 C C . ASP A 1 176 ? -16.725 10.763 15.713 1.00 95.31 176 ASP A C 1
ATOM 1420 O O . ASP A 1 176 ? -15.691 11.274 15.277 1.00 95.31 176 ASP A O 1
ATOM 1424 N N . GLU A 1 177 ? -17.926 11.228 15.348 1.00 91.44 177 GLU A N 1
ATOM 1425 C CA . GLU A 1 177 ? -18.116 12.386 14.454 1.00 91.44 177 GLU A CA 1
ATOM 1426 C C . GLU A 1 177 ? -17.548 13.710 15.014 1.00 91.44 177 GLU A C 1
ATOM 1428 O O . GLU A 1 177 ? -17.339 14.660 14.256 1.00 91.44 177 GLU A O 1
ATOM 1433 N N . ASN A 1 178 ? -17.293 13.790 16.324 1.00 92.56 178 ASN A N 1
ATOM 1434 C CA . ASN A 1 178 ? -16.708 14.951 16.997 1.00 92.56 178 ASN A CA 1
ATOM 1435 C C . ASN A 1 178 ? -15.174 14.851 17.115 1.00 92.56 178 ASN A C 1
ATOM 1437 O O . ASN A 1 178 ? -14.527 15.845 17.454 1.00 92.56 178 ASN A O 1
ATOM 1441 N N . GLY A 1 179 ? -14.591 13.684 16.816 1.00 90.88 179 GLY A N 1
ATOM 1442 C CA . GLY A 1 179 ? -13.172 13.382 17.004 1.00 90.88 179 GLY A CA 1
ATOM 1443 C C . GLY A 1 179 ? -12.809 12.901 18.414 1.00 90.88 179 GLY A C 1
ATOM 1444 O O . GLY A 1 179 ? -11.624 12.856 18.739 1.00 90.88 179 GLY A O 1
ATOM 1445 N N . GLU A 1 180 ? -13.795 12.555 19.244 1.00 95.31 180 GLU A N 1
ATOM 1446 C CA . GLU A 1 180 ? -13.595 11.982 20.580 1.00 95.31 180 GLU A CA 1
ATOM 1447 C C . GLU A 1 180 ? -13.412 10.456 20.497 1.00 95.31 180 GLU A C 1
ATOM 1449 O O . GLU A 1 180 ? -13.870 9.818 19.547 1.00 95.31 180 GLU A O 1
ATOM 1454 N N . ASN A 1 181 ? -12.755 9.850 21.494 1.00 96.56 181 ASN A N 1
ATOM 1455 C CA . ASN A 1 181 ? -12.491 8.405 21.520 1.00 96.56 181 ASN A CA 1
ATOM 1456 C C . ASN A 1 181 ? -13.786 7.582 21.411 1.00 96.56 181 ASN A C 1
ATOM 1458 O O . ASN A 1 181 ? -14.714 7.754 22.203 1.00 96.56 181 ASN A O 1
ATOM 1462 N N . ASN A 1 182 ? -13.800 6.624 20.484 1.00 96.81 182 ASN A N 1
ATOM 1463 C CA . ASN A 1 182 ? -14.924 5.730 20.240 1.00 96.81 182 ASN A CA 1
ATOM 1464 C C . ASN A 1 182 ? -14.471 4.271 20.393 1.00 96.81 182 ASN A C 1
ATOM 1466 O O . ASN A 1 182 ? -13.838 3.721 19.490 1.00 96.81 182 ASN A O 1
ATOM 1470 N N . ASN A 1 183 ? -14.758 3.655 21.544 1.00 97.19 183 ASN A N 1
ATOM 1471 C CA . ASN A 1 183 ? -14.483 2.236 21.781 1.00 97.19 183 ASN A CA 1
ATOM 1472 C C . ASN A 1 183 ? -15.390 1.378 20.894 1.00 97.19 183 ASN A C 1
ATOM 1474 O O . ASN A 1 183 ? -16.611 1.510 20.950 1.00 97.19 183 ASN A O 1
ATOM 1478 N N . VAL A 1 184 ? -14.794 0.484 20.107 1.00 96.00 184 VAL A N 1
ATOM 1479 C CA . VAL A 1 184 ? -15.516 -0.393 19.176 1.00 96.00 184 VAL A CA 1
ATOM 1480 C C . VAL A 1 184 ? -14.933 -1.801 19.196 1.00 96.00 184 VAL A C 1
ATOM 1482 O O . VAL A 1 184 ? -13.736 -1.984 19.408 1.00 96.00 184 VAL A O 1
ATOM 1485 N N . GLU A 1 185 ? -15.779 -2.805 18.984 1.00 96.81 185 GLU A N 1
ATOM 1486 C CA . GLU A 1 185 ? -15.342 -4.183 18.751 1.00 96.81 185 GLU A CA 1
ATOM 1487 C C . GLU A 1 185 ? -14.792 -4.276 17.317 1.00 96.81 185 GLU A C 1
ATOM 1489 O O . GLU A 1 185 ? -15.511 -3.958 16.372 1.00 96.81 185 GLU A O 1
ATOM 1494 N N . LEU A 1 186 ? -13.528 -4.679 17.142 1.00 96.00 186 LEU A N 1
ATOM 1495 C CA . LEU A 1 186 ? -12.917 -4.897 15.821 1.00 96.00 186 LEU A CA 1
ATOM 1496 C C . LEU A 1 186 ? -12.533 -6.368 15.671 1.00 96.00 186 LEU A C 1
ATOM 1498 O O . LEU A 1 186 ? -11.803 -6.896 16.511 1.00 96.00 186 LEU A O 1
ATOM 1502 N N . LEU A 1 187 ? -12.958 -7.031 14.592 1.00 94.19 187 LEU A N 1
ATOM 1503 C CA . LEU A 1 187 ? -12.593 -8.418 14.265 1.00 94.19 187 LEU A CA 1
ATOM 1504 C C . LEU A 1 187 ? -12.842 -9.434 15.406 1.00 94.19 187 LEU A C 1
ATOM 1506 O O . LEU A 1 187 ? -12.108 -10.419 15.540 1.00 94.19 187 LEU A O 1
ATOM 1510 N N . GLY A 1 188 ? -13.850 -9.195 16.254 1.00 92.19 188 GLY A N 1
ATOM 1511 C CA . GLY A 1 188 ? -14.151 -10.015 17.438 1.00 92.19 188 GLY A CA 1
ATOM 1512 C C . GLY A 1 188 ? -13.178 -9.843 18.617 1.00 92.19 188 GLY A C 1
ATOM 1513 O O . GLY A 1 188 ? -13.132 -10.688 19.516 1.00 92.19 188 GLY A O 1
ATOM 1514 N N . MET A 1 189 ? -12.352 -8.791 18.608 1.00 94.19 189 MET A N 1
ATOM 1515 C CA . MET A 1 189 ? -11.513 -8.375 19.737 1.00 94.19 189 MET A CA 1
ATOM 1516 C C . MET A 1 189 ? -12.288 -7.405 20.647 1.00 94.19 189 MET A C 1
ATOM 1518 O O . MET A 1 189 ? -13.081 -6.627 20.124 1.00 94.19 189 MET A O 1
ATOM 1522 N N . PRO A 1 190 ? -12.051 -7.395 21.977 1.00 96.81 190 PRO A N 1
ATOM 1523 C CA . PRO A 1 190 ? -12.797 -6.556 22.924 1.00 96.81 190 PRO A CA 1
ATOM 1524 C C . PRO A 1 190 ? -12.873 -5.070 22.544 1.00 96.81 190 PRO A C 1
ATOM 1526 O O . PRO A 1 190 ? -11.917 -4.535 21.991 1.00 96.81 190 PRO A O 1
ATOM 1529 N N . GLU A 1 191 ? -13.980 -4.414 22.914 1.00 96.81 191 GLU A N 1
ATOM 1530 C CA . GLU A 1 191 ? -14.224 -2.985 22.670 1.00 96.81 191 GLU A CA 1
ATOM 1531 C C . GLU A 1 191 ? -13.106 -2.086 23.227 1.00 96.81 191 GLU A C 1
ATOM 1533 O O . GLU A 1 191 ? -13.032 -1.815 24.428 1.00 96.81 191 GLU A O 1
ATOM 1538 N N . GLU A 1 192 ? -12.275 -1.561 22.333 1.00 97.00 192 GLU A N 1
ATOM 1539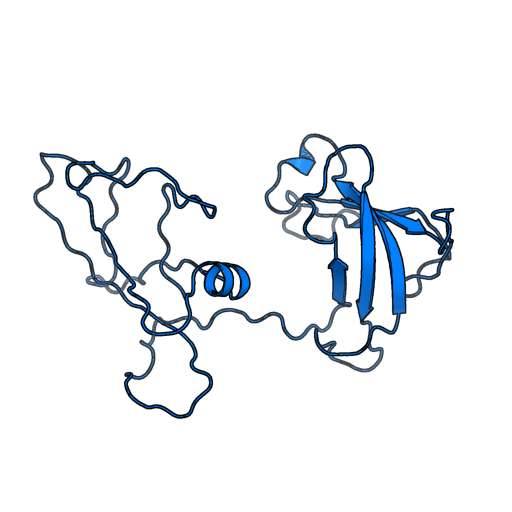 C CA . GLU A 1 192 ? -11.174 -0.646 22.639 1.00 97.00 192 GLU A CA 1
ATOM 1540 C C . GLU A 1 192 ? -11.095 0.455 21.580 1.00 97.00 192 GLU A C 1
ATOM 1542 O O . GLU A 1 192 ? -11.730 0.374 20.524 1.00 97.00 192 GLU A O 1
ATOM 1547 N N . ASN A 1 193 ? -10.326 1.508 21.870 1.00 96.81 193 ASN A N 1
ATOM 1548 C CA . ASN A 1 193 ? -10.150 2.620 20.939 1.00 96.81 193 ASN A CA 1
ATOM 1549 C C . ASN A 1 193 ? -8.713 2.856 20.450 1.00 96.81 193 ASN A C 1
ATOM 1551 O O . ASN A 1 193 ? -8.580 3.652 19.532 1.00 96.81 193 ASN A O 1
ATOM 1555 N N . ASP A 1 194 ? -7.666 2.237 21.016 1.00 96.50 194 ASP A N 1
ATOM 1556 C CA . ASP A 1 194 ? -6.259 2.398 20.579 1.00 96.50 194 ASP A CA 1
ATOM 1557 C C . ASP A 1 194 ? -5.709 1.067 20.052 1.00 96.50 194 ASP A C 1
ATOM 1559 O O . ASP A 1 194 ? -5.614 0.070 20.770 1.00 96.50 194 ASP A O 1
ATOM 1563 N N . TRP A 1 195 ? -5.346 1.055 18.772 1.00 96.62 195 TRP A N 1
ATOM 1564 C CA . TRP A 1 195 ? -5.070 -0.149 17.997 1.00 96.62 195 TRP A CA 1
ATOM 1565 C C . TRP A 1 195 ? -3.728 -0.044 17.264 1.00 96.62 195 TRP A C 1
ATOM 1567 O O . TRP A 1 195 ? -3.270 1.032 16.872 1.00 96.62 195 TRP A O 1
ATOM 1577 N N . VAL A 1 196 ? -3.063 -1.183 17.045 1.00 95.00 196 VAL A N 1
ATOM 1578 C CA . VAL A 1 196 ? -1.714 -1.227 16.455 1.00 95.00 196 VAL A CA 1
ATOM 1579 C C . VAL A 1 196 ? -1.664 -2.136 15.232 1.00 95.00 196 VAL A C 1
ATOM 1581 O O . VAL A 1 196 ? -1.772 -3.356 15.339 1.00 95.00 196 VAL A O 1
ATOM 1584 N N . LEU A 1 197 ? -1.357 -1.550 14.073 1.00 93.06 197 LEU A N 1
ATOM 1585 C CA . LEU A 1 197 ? -0.988 -2.295 12.870 1.00 93.06 197 LEU A CA 1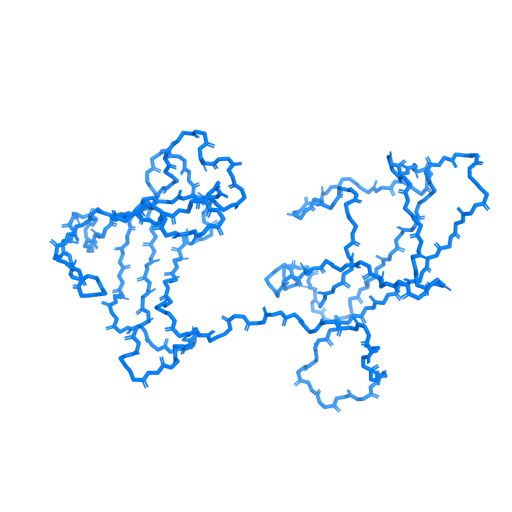
ATOM 1586 C C . LEU A 1 197 ? 0.495 -2.664 12.953 1.00 93.06 197 LEU A C 1
ATOM 1588 O O . LEU A 1 197 ? 1.389 -1.920 12.535 1.00 93.06 197 LEU A O 1
ATOM 1592 N N . TYR A 1 198 ? 0.763 -3.818 13.560 1.00 88.81 198 TYR A N 1
ATOM 1593 C CA . TYR A 1 198 ? 2.120 -4.280 13.808 1.00 88.81 198 TYR A CA 1
ATOM 1594 C C . TYR A 1 198 ? 2.776 -4.859 12.544 1.00 88.81 198 TYR A C 1
ATOM 1596 O O . TYR A 1 198 ? 2.275 -5.790 11.917 1.00 88.81 198 TYR A O 1
ATOM 1604 N N . ALA A 1 199 ? 3.947 -4.325 12.191 1.00 85.38 199 ALA A N 1
ATOM 1605 C CA . ALA A 1 199 ? 4.762 -4.771 11.066 1.00 85.38 199 ALA A CA 1
ATOM 1606 C C . ALA A 1 199 ? 6.132 -5.278 11.562 1.00 85.38 199 ALA A C 1
ATOM 1608 O O . ALA A 1 199 ? 7.089 -4.502 11.654 1.00 85.38 199 ALA A O 1
ATOM 1609 N N . PRO A 1 200 ? 6.265 -6.572 11.910 1.00 78.19 200 PRO A N 1
ATOM 1610 C CA . PRO A 1 200 ? 7.517 -7.128 12.414 1.00 78.19 200 PRO A CA 1
ATOM 1611 C C . PRO A 1 200 ? 8.509 -7.422 11.279 1.00 78.19 200 PRO A C 1
ATOM 1613 O O . PRO A 1 200 ? 8.820 -8.571 10.985 1.00 78.19 200 PRO A O 1
ATOM 1616 N N . TRP A 1 201 ? 9.059 -6.373 10.663 1.00 73.94 201 TRP A N 1
ATOM 1617 C CA . TRP A 1 201 ? 10.014 -6.462 9.545 1.00 73.94 201 TRP A CA 1
ATOM 1618 C C . TRP A 1 201 ? 11.184 -7.437 9.780 1.00 73.94 201 TRP A C 1
ATOM 1620 O O . TRP A 1 201 ? 11.614 -8.145 8.872 1.00 73.94 201 TRP A O 1
ATOM 1630 N N . GLN A 1 202 ? 11.690 -7.502 11.015 1.00 74.38 202 GLN A N 1
ATOM 1631 C CA . GLN A 1 202 ? 12.799 -8.384 11.387 1.00 74.38 202 GLN A CA 1
ATOM 1632 C C . GLN A 1 202 ? 12.367 -9.835 11.670 1.00 74.38 202 GLN A C 1
ATOM 1634 O O . GLN A 1 202 ? 13.198 -10.743 11.570 1.00 74.38 202 GLN A O 1
ATOM 1639 N N . ASP A 1 203 ? 11.093 -10.092 11.992 1.00 74.62 203 ASP A N 1
ATOM 1640 C CA . ASP A 1 203 ? 10.591 -11.454 12.181 1.00 74.62 203 ASP A CA 1
ATOM 1641 C C . ASP A 1 203 ? 10.066 -12.036 10.866 1.00 74.62 203 ASP A C 1
ATOM 1643 O O . ASP A 1 203 ? 8.885 -11.956 10.540 1.00 74.62 203 ASP A O 1
ATOM 1647 N N . LYS A 1 204 ? 10.944 -12.748 10.157 1.00 75.06 204 LYS A N 1
ATOM 1648 C CA . LYS A 1 204 ? 10.592 -13.495 8.939 1.00 75.06 204 LYS A CA 1
ATOM 1649 C C . LYS A 1 204 ? 9.501 -14.563 9.134 1.00 75.06 204 LYS A C 1
ATOM 1651 O O . LYS A 1 204 ? 9.049 -15.120 8.141 1.00 75.06 204 LYS A O 1
ATOM 1656 N N . THR A 1 205 ? 9.108 -14.883 10.372 1.00 74.00 205 THR A N 1
ATOM 1657 C CA . THR A 1 205 ? 8.001 -15.813 10.662 1.00 74.00 205 THR A CA 1
ATOM 1658 C C . THR A 1 205 ? 6.673 -15.128 10.986 1.00 74.00 205 THR A C 1
ATOM 1660 O O . THR A 1 205 ? 5.662 -15.818 11.017 1.00 74.00 205 THR A O 1
ATOM 1663 N N . MET A 1 206 ? 6.658 -13.802 11.182 1.00 74.31 206 MET A N 1
ATOM 1664 C CA . MET A 1 206 ? 5.471 -12.960 11.420 1.00 74.31 206 MET A CA 1
ATOM 1665 C C . MET A 1 206 ? 4.576 -13.357 12.619 1.00 74.31 206 MET A C 1
ATOM 1667 O O . MET A 1 206 ? 3.487 -12.812 12.756 1.00 74.31 206 MET A O 1
ATOM 1671 N N . ILE A 1 207 ? 5.004 -14.297 13.475 1.00 74.81 207 ILE A N 1
ATOM 1672 C CA . ILE A 1 207 ? 4.167 -14.951 14.508 1.00 74.81 207 ILE A CA 1
ATOM 1673 C C . ILE A 1 207 ? 4.875 -15.008 15.884 1.00 74.81 207 ILE A C 1
ATOM 1675 O O . ILE A 1 207 ? 4.298 -15.461 16.864 1.00 74.81 207 ILE A O 1
ATOM 1679 N N . ARG A 1 208 ? 6.127 -14.542 16.036 1.00 70.44 208 ARG A N 1
ATOM 1680 C CA . ARG A 1 208 ? 6.845 -14.666 17.332 1.00 70.44 208 ARG A CA 1
ATOM 1681 C C . ARG A 1 208 ? 6.391 -13.703 18.425 1.00 70.44 208 ARG A C 1
ATOM 1683 O O . ARG A 1 208 ? 6.782 -13.894 19.573 1.00 70.44 208 ARG A O 1
ATOM 1690 N N . ASN A 1 209 ? 5.648 -12.664 18.068 1.00 61.66 209 ASN A N 1
ATOM 1691 C CA . ASN A 1 209 ? 5.154 -11.652 18.990 1.00 61.66 209 ASN A CA 1
ATOM 1692 C C . ASN A 1 209 ? 3.627 -11.632 18.875 1.00 61.66 209 ASN A C 1
ATOM 1694 O O . ASN A 1 209 ? 3.102 -11.102 17.894 1.00 61.66 209 ASN A O 1
ATOM 1698 N N . VAL A 1 210 ? 2.974 -12.278 19.843 1.00 54.41 210 VAL A N 1
ATOM 1699 C CA . VAL A 1 210 ? 1.522 -12.476 19.977 1.00 54.41 210 VAL A CA 1
ATOM 1700 C C . VAL A 1 210 ? 1.126 -12.088 21.395 1.00 54.41 210 VAL A C 1
ATOM 1702 O O . VAL A 1 210 ? 1.907 -12.456 22.305 1.00 54.41 210 VAL A O 1
#

Secondary structure (DSSP, 8-state):
------S----SSPPP---TTPPPSS----GGGGT-PPP-----HHHHHHHPPSS----------S-TT--------------SS----SPPPPTTPPPP---SEESS-EEEEE-TTPPP-SSS-EEEEEEEE--TTS-EETTSPP-SEEEEEEEEE-SSGGGGSSS--EEEEEB-TTS-B--EEETTEEEESEEEE---TT-TTS-S--